Protein AF-A0A6N2LEW4-F1 (afdb_monomer)

pLDDT: mean 81.46, std 21.61, range [26.7, 98.31]

Mean predicted aligned error: 12.42 Å

Radius of gyration: 29.23 Å; Cα contacts (8 Å, |Δi|>4): 274; chains: 1; bounding box: 73×92×59 Å

Nearest PDB structures (foldseek):
  4ldu-assembly1_A-2  TM=9.422E-01  e=1.804E-24  Arabidopsis thaliana
  6sdg-assembly1_B  TM=9.474E-01  e=7.118E-22  Marchantia polymorpha
  8oj1-assembly1_A-2  TM=9.449E-01  e=2.599E-20  Marchantia polymorpha
  4ldy-assembly1_B  TM=9.024E-01  e=4.184E-21  Arabidopsis thaliana
  4ldx-assembly1_B  TM=9.359E-01  e=6.660E-20  Arabidopsis thaliana

Organism: Salix viminalis (NCBI:txid40686)

Foldseek 3Di:
DWDPVDVWTWDWAWAAEPVRDTFIWIWTFDDVVTDIDTDPRPVVVCVVVVDDPLKDWDWDQDPVRHIYIDIGDHDDPDPPPPPPPDDPVCVVVVVVVQVVVCVVVVHDDDDDDDCSVPVDDPDDDPVLVCCLPPVDDDDFQFKKWFWDQDSVRDIDIWIWTFHAFADPDCPVDNPDQAQRTAIDTDDPVDDPDPRTHGSSRIGTDPPPDDPPDPDDPDDDDDDDDDDDDDDDDDDDDDD

Solvent-accessible surface area (backbone atoms only — not comparable to full-atom values): 15431 Å² total; per-residue (Å²): 134,84,56,76,88,46,90,69,24,62,46,80,44,68,26,30,33,94,83,72,50,79,44,58,32,35,38,36,51,47,71,89,77,72,43,84,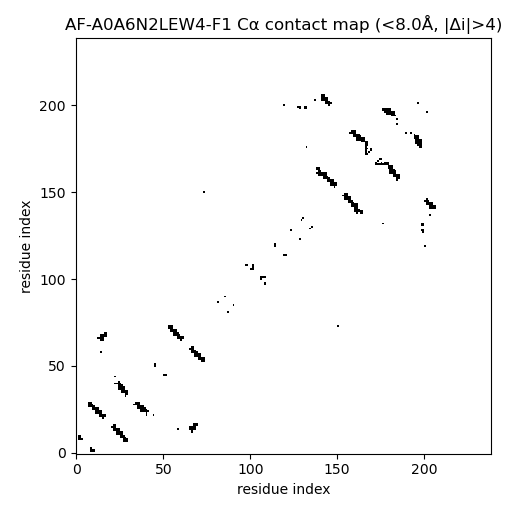41,72,51,55,47,44,64,60,49,37,58,75,67,66,62,54,94,73,46,46,79,44,79,46,73,48,97,83,75,44,40,32,37,46,79,47,75,55,92,64,98,66,87,73,74,73,66,89,86,57,56,72,66,58,52,54,50,48,52,52,52,49,54,52,49,21,65,75,68,77,46,87,81,89,82,89,86,53,66,90,84,43,82,74,80,85,83,72,59,66,69,57,47,48,44,32,69,74,69,45,90,82,55,69,72,38,41,32,36,33,78,43,77,46,95,86,7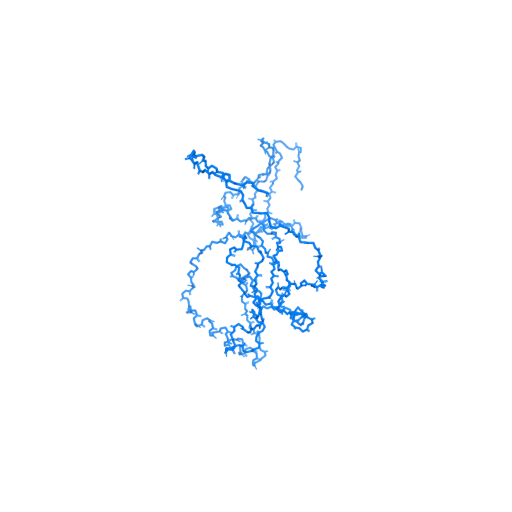4,43,80,45,81,46,53,31,34,30,72,38,80,49,48,70,44,60,85,89,41,63,89,35,63,64,39,16,34,30,49,46,71,77,57,97,85,61,67,96,64,78,55,47,42,33,56,76,62,50,46,75,47,84,75,67,82,74,71,82,74,93,68,86,80,77,84,81,79,87,86,84,85,88,81,91,83,85,89,81,90,85,81,88,86,88,132

Structure (mmCIF, N/CA/C/O backbone):
data_AF-A0A6N2LEW4-F1
#
_entry.id   AF-A0A6N2LEW4-F1
#
loop_
_atom_site.group_PDB
_atom_site.id
_atom_site.type_symbol
_atom_site.label_atom_id
_atom_site.label_alt_id
_atom_site.label_comp_id
_atom_site.label_asym_id
_atom_site.label_entity_id
_atom_site.label_seq_id
_atom_site.pdbx_PDB_ins_code
_atom_site.Cartn_x
_atom_site.Cartn_y
_atom_site.Cartn_z
_atom_site.occupancy
_atom_site.B_iso_or_equiv
_atom_site.auth_seq_id
_atom_site.auth_comp_id
_atom_site.auth_asym_id
_atom_site.auth_atom_id
_atom_site.pdbx_PDB_model_num
ATOM 1 N N . MET A 1 1 ? -24.295 4.325 18.914 1.00 54.50 1 MET A N 1
ATOM 2 C CA . MET A 1 1 ? -24.208 5.743 19.327 1.00 54.50 1 MET A CA 1
ATOM 3 C C . MET A 1 1 ? -24.134 5.738 20.846 1.00 54.50 1 MET A C 1
ATOM 5 O O . MET A 1 1 ? -24.903 4.999 21.445 1.00 54.50 1 MET A O 1
ATOM 9 N N . GLN A 1 2 ? -23.151 6.409 21.449 1.00 65.81 2 GLN A N 1
ATOM 10 C CA . GLN A 1 2 ? -22.894 6.290 22.889 1.00 65.81 2 GLN A CA 1
ATOM 11 C C . GLN A 1 2 ? -23.943 7.079 23.679 1.00 65.81 2 GLN A C 1
ATOM 13 O O . GLN A 1 2 ? -24.217 8.230 23.347 1.00 65.81 2 GLN A O 1
ATOM 18 N N . ASP A 1 3 ? -24.524 6.460 24.704 1.00 75.38 3 ASP A N 1
ATOM 19 C CA . ASP A 1 3 ? -25.510 7.105 25.568 1.00 75.38 3 ASP A CA 1
ATOM 20 C C . ASP A 1 3 ? -24.805 7.973 26.625 1.00 75.38 3 ASP A C 1
ATOM 22 O O . ASP A 1 3 ? -24.130 7.467 27.525 1.00 75.38 3 ASP A O 1
ATOM 26 N N . PHE A 1 4 ? -24.932 9.295 26.488 1.00 77.25 4 PHE A N 1
ATOM 27 C CA . PHE A 1 4 ? -24.310 10.279 27.381 1.00 77.25 4 PHE A CA 1
ATOM 28 C C . PHE A 1 4 ? -25.092 10.522 28.677 1.00 77.25 4 PHE A C 1
ATOM 30 O O . PHE A 1 4 ? -24.648 11.319 29.506 1.00 77.25 4 PHE A O 1
ATOM 37 N N . THR A 1 5 ? -26.230 9.852 28.871 1.00 75.00 5 THR A N 1
ATOM 38 C CA . THR A 1 5 ? -27.014 9.957 30.110 1.00 75.00 5 THR A CA 1
ATOM 39 C C . THR A 1 5 ? -26.396 9.165 31.268 1.00 75.00 5 THR A C 1
ATOM 41 O O . THR A 1 5 ? -26.608 9.505 32.431 1.00 75.00 5 THR A O 1
ATOM 44 N N . GLN A 1 6 ? -25.571 8.155 30.973 1.00 75.75 6 GLN A N 1
ATOM 45 C CA . GLN A 1 6 ? -24.861 7.368 31.983 1.00 75.75 6 GLN A CA 1
ATOM 46 C C . GLN A 1 6 ? -23.658 8.131 32.562 1.00 75.75 6 GLN A C 1
ATOM 48 O O . GLN A 1 6 ? -22.973 8.867 31.853 1.00 75.75 6 GLN A O 1
ATOM 53 N N . GLN A 1 7 ? -23.347 7.924 33.848 1.00 80.12 7 GLN A N 1
ATOM 54 C CA . GLN A 1 7 ? -22.198 8.549 34.515 1.00 80.12 7 GLN A CA 1
ATOM 55 C C . GLN A 1 7 ? -21.207 7.499 35.053 1.00 80.12 7 GLN A C 1
ATOM 57 O O . GLN A 1 7 ? -21.494 6.865 36.067 1.00 80.12 7 GLN A O 1
ATOM 62 N N . PRO A 1 8 ? -20.016 7.330 34.437 1.00 81.31 8 PRO A N 1
ATOM 63 C CA . PRO A 1 8 ? -19.559 7.922 33.171 1.00 81.31 8 PRO A CA 1
ATOM 64 C C . PRO A 1 8 ? -20.129 7.199 31.927 1.00 81.31 8 PRO A C 1
ATOM 66 O O . PRO A 1 8 ? -20.335 5.985 31.986 1.00 81.31 8 PRO A O 1
ATOM 69 N N . PRO A 1 9 ? -20.287 7.884 30.775 1.00 91.25 9 PRO A N 1
ATOM 70 C CA . PRO A 1 9 ? -20.735 7.254 29.533 1.00 91.25 9 PRO A CA 1
ATOM 71 C C . PRO A 1 9 ? -19.769 6.155 29.082 1.00 91.25 9 PRO A C 1
ATOM 73 O O . PRO A 1 9 ? -18.571 6.405 28.898 1.00 91.25 9 PRO A O 1
ATOM 76 N N . ALA A 1 10 ? -20.276 4.941 28.873 1.00 92.75 10 ALA A N 1
ATOM 77 C CA . ALA A 1 10 ? -19.484 3.794 28.445 1.00 92.75 10 ALA A CA 1
ATOM 78 C C . ALA A 1 10 ? -20.258 2.912 27.457 1.00 92.75 10 ALA A C 1
ATOM 80 O O . ALA A 1 10 ? -21.480 2.845 27.496 1.00 92.75 10 ALA A O 1
ATOM 81 N N . GLN A 1 11 ? -19.536 2.241 26.564 1.00 93.38 11 GLN A N 1
ATOM 82 C CA . GLN A 1 11 ? -20.091 1.238 25.655 1.00 93.38 11 GLN A CA 1
ATOM 83 C C . GLN A 1 11 ? -19.067 0.129 25.411 1.00 93.38 11 GLN A C 1
ATOM 85 O O . GLN A 1 11 ? -17.856 0.355 25.504 1.00 93.38 11 GLN A O 1
ATOM 90 N N . GLU A 1 12 ? -19.549 -1.065 25.088 1.00 95.31 12 GLU A N 1
ATOM 91 C CA . GLU A 1 12 ? -18.704 -2.140 24.581 1.00 95.31 12 GLU A CA 1
ATOM 92 C C . GLU A 1 12 ? -18.573 -2.002 23.062 1.00 95.31 12 GLU A C 1
ATOM 94 O O . GLU A 1 12 ? -19.554 -1.785 22.352 1.00 95.31 12 GLU A O 1
ATOM 99 N N . LEU A 1 13 ? -17.342 -2.081 22.572 1.00 95.38 13 LEU A N 1
ATOM 100 C CA . LEU A 1 13 ? -17.019 -2.122 21.155 1.00 95.38 13 LEU A CA 1
ATOM 101 C C . LEU A 1 13 ? -16.510 -3.516 20.826 1.00 95.38 13 LEU A C 1
ATOM 103 O O . LEU A 1 13 ? -15.608 -4.017 21.495 1.00 95.38 13 LEU A O 1
ATOM 107 N N . ILE A 1 14 ? -17.054 -4.110 19.773 1.00 96.44 14 ILE A N 1
ATOM 108 C CA . ILE A 1 14 ? -16.576 -5.376 19.226 1.00 96.44 14 ILE A CA 1
ATOM 109 C C . ILE A 1 14 ? -16.022 -5.061 17.845 1.00 96.44 14 ILE A C 1
ATOM 111 O O . ILE A 1 14 ? -16.773 -4.628 16.974 1.00 96.44 14 ILE A O 1
ATOM 115 N N . ALA A 1 15 ? -14.713 -5.222 17.674 1.00 97.06 15 ALA A N 1
ATOM 116 C CA . ALA A 1 15 ? -14.029 -4.971 16.414 1.00 97.06 15 ALA A CA 1
ATOM 117 C C . ALA A 1 15 ? -13.411 -6.262 15.868 1.00 97.06 15 ALA A C 1
ATOM 119 O O . ALA A 1 15 ? -12.839 -7.033 16.636 1.00 97.06 15 ALA A O 1
ATOM 120 N N . ARG A 1 16 ? -13.490 -6.491 14.557 1.00 96.81 16 ARG A N 1
ATOM 121 C CA . ARG A 1 16 ? -12.859 -7.647 13.894 1.00 96.81 16 ARG A CA 1
ATOM 122 C C . ARG A 1 16 ? -11.574 -7.247 13.197 1.00 96.81 16 ARG A C 1
ATOM 124 O O . ARG A 1 16 ? -11.558 -6.243 12.488 1.00 96.81 16 ARG A O 1
ATOM 131 N N . ASP A 1 17 ? -10.507 -8.012 13.396 1.00 95.62 17 ASP A N 1
ATOM 13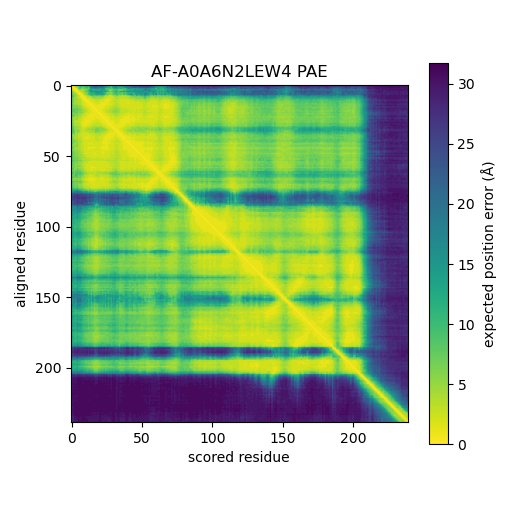2 C CA . ASP A 1 17 ? -9.262 -7.796 12.658 1.00 95.62 17 ASP A CA 1
ATOM 133 C C . ASP A 1 17 ? -9.267 -8.457 11.267 1.00 95.62 17 ASP A C 1
ATOM 135 O O . ASP A 1 17 ? -10.231 -9.108 10.877 1.00 95.62 17 ASP A O 1
ATOM 139 N N . LEU A 1 18 ? -8.187 -8.273 10.497 1.00 92.88 18 LEU A N 1
ATOM 140 C CA . LEU A 1 18 ? -8.046 -8.830 9.140 1.00 92.88 18 LEU A CA 1
ATOM 141 C C . LEU A 1 18 ? -8.031 -10.369 9.075 1.00 92.88 18 LEU A C 1
ATOM 143 O O . LEU A 1 18 ? -8.101 -10.916 7.980 1.00 92.88 18 LEU A O 1
ATOM 147 N N . HIS A 1 19 ? -7.904 -11.057 10.212 1.00 93.8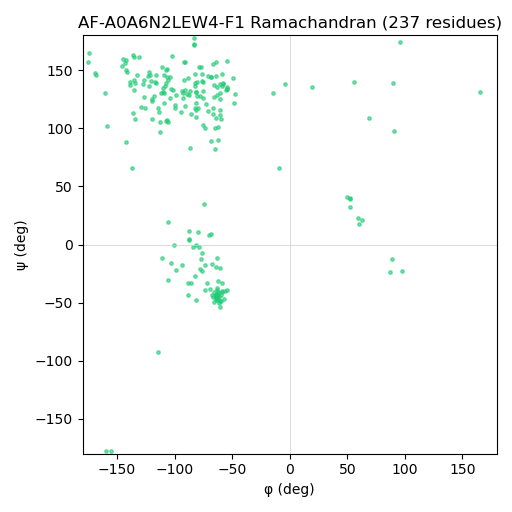8 19 HIS A N 1
ATOM 148 C CA . HIS A 1 19 ? -7.968 -12.519 10.313 1.00 93.88 19 HIS A CA 1
ATOM 149 C C . HIS A 1 19 ? -9.302 -12.977 10.924 1.00 93.88 19 HIS A C 1
ATOM 151 O O . HIS A 1 19 ? -9.379 -14.075 11.471 1.00 93.88 19 HIS A O 1
ATOM 157 N N . ASP A 1 20 ? -10.321 -12.111 10.893 1.00 93.69 20 ASP A N 1
ATOM 158 C CA . ASP A 1 20 ? -11.658 -12.335 11.448 1.00 93.69 20 ASP A CA 1
ATOM 159 C C . ASP A 1 20 ? -11.689 -12.602 12.965 1.00 93.69 20 ASP A C 1
ATOM 161 O O . ASP A 1 20 ? -12.695 -13.065 13.506 1.00 93.69 20 ASP A O 1
ATOM 165 N N . VAL A 1 21 ? -10.618 -12.259 13.692 1.00 96.31 21 VAL A N 1
ATOM 166 C CA . VAL A 1 21 ? -10.588 -12.392 15.153 1.00 96.31 21 VAL A CA 1
ATOM 167 C C . VAL A 1 21 ? -11.312 -11.210 15.790 1.00 96.31 21 VAL A C 1
ATOM 169 O O . VAL A 1 21 ? -11.001 -10.048 15.513 1.00 96.31 21 VAL A O 1
ATOM 172 N N . GLU A 1 22 ? -12.265 -11.506 16.674 1.00 97.19 22 GLU A N 1
ATOM 173 C CA . GLU A 1 22 ? -13.011 -10.498 17.427 1.00 97.19 22 GLU A CA 1
ATOM 174 C C . GLU A 1 22 ? -12.243 -9.996 18.652 1.00 97.19 22 GLU A C 1
ATOM 176 O O . GLU A 1 22 ? -11.774 -10.761 19.496 1.00 97.19 22 GLU A O 1
ATOM 181 N N . TRP A 1 23 ? -12.192 -8.674 18.781 1.00 97.69 23 TRP A N 1
ATOM 182 C CA . TRP A 1 23 ? -11.586 -7.953 19.887 1.00 97.69 23 TRP A CA 1
ATOM 183 C C . TRP A 1 23 ? -12.639 -7.104 20.584 1.00 97.69 23 TRP A C 1
ATOM 185 O O . TRP A 1 23 ? -13.289 -6.258 19.965 1.00 97.69 23 TRP A O 1
ATOM 195 N N . LYS A 1 24 ? -12.798 -7.326 21.889 1.00 97.62 24 LYS A N 1
ATOM 196 C CA . LYS A 1 24 ? -13.745 -6.588 22.726 1.00 97.62 24 LYS A CA 1
ATOM 197 C C . LYS A 1 24 ? -13.026 -5.489 23.487 1.00 97.62 24 LYS A C 1
ATOM 199 O O . LYS A 1 24 ? -12.037 -5.749 24.173 1.00 97.62 24 LYS A O 1
ATOM 204 N N . PHE A 1 25 ? -13.549 -4.274 23.399 1.00 97.81 25 PHE A N 1
ATOM 205 C CA . PHE A 1 25 ? -13.015 -3.111 24.089 1.00 97.81 25 PHE A CA 1
ATOM 206 C C . PHE A 1 25 ? -14.101 -2.402 24.882 1.00 97.81 25 PHE A C 1
ATOM 208 O O . PHE A 1 25 ? -15.199 -2.159 24.384 1.00 97.81 25 PHE A O 1
ATOM 215 N N . ARG A 1 26 ? -13.768 -1.966 26.096 1.00 96.94 26 ARG A N 1
ATOM 216 C CA . ARG A 1 26 ? -14.596 -0.997 26.814 1.00 96.94 26 ARG A CA 1
ATOM 217 C C . ARG A 1 26 ? -14.196 0.410 26.388 1.00 96.94 26 ARG A C 1
ATOM 219 O O . ARG A 1 26 ? -13.103 0.866 26.720 1.00 96.94 26 ARG A O 1
ATOM 226 N N . HIS A 1 27 ? -15.091 1.101 25.690 1.00 96.19 27 HIS A N 1
ATOM 227 C CA . HIS A 1 27 ? -14.956 2.519 25.376 1.00 96.19 27 HIS A CA 1
ATOM 228 C C . HIS A 1 27 ? -15.652 3.360 26.446 1.00 96.19 27 HIS A C 1
ATOM 230 O O . HIS A 1 27 ? -16.807 3.112 26.786 1.00 96.19 27 HIS A O 1
ATOM 236 N N . ILE A 1 28 ? -14.958 4.362 26.979 1.00 96.12 28 ILE A N 1
ATOM 237 C CA . ILE A 1 28 ? -15.451 5.220 28.059 1.00 96.12 28 ILE A CA 1
ATOM 238 C C . ILE A 1 28 ? -15.072 6.679 27.804 1.00 96.12 28 ILE A C 1
ATOM 240 O O . ILE A 1 28 ? -13.952 6.972 27.382 1.00 96.12 28 ILE A O 1
ATOM 244 N N . PHE A 1 29 ? -15.995 7.595 28.091 1.00 95.19 29 PHE A N 1
ATOM 245 C CA . PHE A 1 29 ? -15.757 9.035 28.018 1.00 95.19 29 PHE A CA 1
ATOM 246 C C . PHE A 1 29 ? -15.623 9.614 29.431 1.00 95.19 29 PHE A C 1
ATOM 248 O O . PHE A 1 29 ? -16.602 9.714 30.171 1.00 95.19 29 PHE A O 1
ATOM 255 N N . ARG A 1 30 ? -14.394 9.946 29.847 1.00 94.50 30 ARG A N 1
ATOM 256 C CA . ARG A 1 30 ? -14.089 10.397 31.222 1.00 94.50 30 ARG A CA 1
ATOM 257 C C . ARG A 1 30 ? -12.817 11.254 31.293 1.00 94.50 30 ARG A C 1
ATOM 259 O O . ARG A 1 30 ? -12.173 11.491 30.277 1.00 94.50 30 ARG A O 1
ATOM 266 N N . GLY A 1 31 ? -12.434 11.671 32.502 1.00 92.38 31 GLY A N 1
ATOM 267 C CA . GLY A 1 31 ? -11.220 12.455 32.776 1.00 92.38 31 GLY A CA 1
ATOM 268 C C . GLY A 1 31 ? -11.467 13.965 32.847 1.00 92.38 31 GLY A C 1
ATOM 269 O O . GLY A 1 31 ? -12.579 14.425 32.594 1.00 92.38 31 GLY A O 1
ATOM 270 N N . GLN A 1 32 ? -10.426 14.717 33.218 1.00 93.00 32 GLN A N 1
ATOM 271 C CA . GLN A 1 32 ? -10.422 16.182 33.275 1.00 93.00 32 GLN A CA 1
ATOM 272 C C . GLN A 1 32 ? -9.134 16.718 32.621 1.00 93.00 32 GLN A C 1
ATOM 274 O O . GLN A 1 32 ? -8.060 16.538 33.194 1.00 93.00 32 GLN A O 1
ATOM 279 N N . PRO A 1 33 ? -9.198 17.325 31.419 1.00 94.56 33 PRO A N 1
ATOM 280 C CA . PRO A 1 33 ? -10.380 17.475 30.560 1.00 94.56 33 PRO A CA 1
ATOM 281 C C . PRO A 1 33 ? -10.918 16.122 30.058 1.00 94.56 33 PRO A C 1
ATOM 283 O O . PRO A 1 33 ? -10.175 15.137 30.009 1.00 94.56 33 PRO A O 1
ATOM 286 N N . LYS A 1 34 ? -12.206 16.066 29.685 1.00 94.19 34 LYS A N 1
ATOM 287 C CA . LYS A 1 34 ? -12.856 14.832 29.205 1.00 94.19 34 LYS A CA 1
ATOM 288 C C . LYS A 1 34 ? -12.216 14.331 27.906 1.00 94.19 34 LYS A C 1
ATOM 290 O O . LYS A 1 34 ? -11.962 15.117 26.995 1.00 94.19 34 LYS A O 1
ATOM 295 N N . ARG A 1 35 ? -11.972 13.021 27.815 1.00 96.19 35 ARG A N 1
ATOM 296 C CA . ARG A 1 35 ? -11.376 12.348 26.649 1.00 96.19 35 ARG A CA 1
ATOM 297 C C . ARG A 1 35 ? -12.015 10.976 26.428 1.00 96.19 35 ARG A C 1
ATOM 299 O O . ARG A 1 35 ? -12.537 10.360 27.359 1.00 96.19 35 ARG A O 1
ATOM 306 N N . HIS A 1 36 ? -11.942 10.498 25.191 1.00 95.75 36 HIS A N 1
ATOM 307 C CA . HIS A 1 36 ? -12.324 9.140 24.813 1.00 95.75 36 HIS A CA 1
ATOM 308 C C . HIS A 1 36 ? -11.188 8.171 25.128 1.00 95.75 36 HIS A C 1
ATOM 310 O O . HIS A 1 36 ? -10.037 8.435 24.781 1.00 95.75 36 HIS A O 1
ATOM 316 N N . LEU A 1 37 ? -11.504 7.063 25.794 1.00 96.12 37 LEU A N 1
ATOM 317 C CA . LEU A 1 37 ? -10.523 6.065 26.209 1.00 96.12 37 LEU A CA 1
ATOM 318 C C . LEU A 1 37 ? -11.026 4.662 25.878 1.00 96.12 37 LEU A C 1
ATOM 320 O O . LEU A 1 37 ? -12.189 4.341 26.123 1.00 96.12 37 LEU A O 1
ATOM 324 N N . LEU A 1 38 ? -10.121 3.814 25.398 1.00 96.88 38 LEU A N 1
ATOM 325 C CA . LEU A 1 38 ? -10.282 2.365 25.454 1.00 96.88 38 LEU A CA 1
ATOM 326 C C . LEU A 1 38 ? -9.599 1.872 26.728 1.00 96.88 38 LEU A C 1
ATOM 328 O O . LEU A 1 38 ? -8.442 2.205 26.980 1.00 96.88 38 LEU A O 1
ATOM 332 N N . THR A 1 39 ? -10.324 1.130 27.560 1.00 96.19 39 THR A N 1
ATOM 333 C CA . THR A 1 39 ? -9.808 0.629 28.840 1.00 96.19 39 THR A CA 1
ATOM 334 C C . THR A 1 39 ? -9.711 -0.891 28.826 1.00 96.19 39 THR A C 1
ATOM 336 O O . THR A 1 39 ? -8.699 -1.443 28.397 1.00 96.19 39 THR A O 1
ATOM 339 N N . THR A 1 40 ? -10.750 -1.590 29.277 1.00 96.88 40 THR A N 1
ATOM 340 C CA . THR A 1 40 ? -10.787 -3.055 29.299 1.00 96.88 40 THR A CA 1
ATOM 341 C C . THR A 1 40 ? -10.609 -3.610 27.886 1.00 96.88 40 THR A C 1
ATOM 343 O O . THR A 1 40 ? -11.197 -3.087 26.940 1.00 96.88 40 THR A O 1
ATOM 346 N N . GLY A 1 41 ? -9.784 -4.651 27.751 1.00 97.19 41 GLY A N 1
ATOM 347 C CA . GLY A 1 41 ? -9.449 -5.292 26.474 1.00 97.19 41 GLY A CA 1
ATOM 348 C C . GLY A 1 41 ? -8.268 -4.659 25.730 1.00 97.19 41 GLY A C 1
ATOM 349 O O . GLY A 1 41 ? -7.579 -5.357 24.988 1.00 97.19 41 GLY A O 1
ATOM 350 N N . TRP A 1 42 ? -7.954 -3.380 25.979 1.00 97.69 42 TRP A N 1
ATOM 351 C CA . TRP A 1 42 ? -6.871 -2.686 25.272 1.00 97.69 42 TRP A CA 1
ATOM 352 C C . TRP A 1 42 ? -5.487 -3.288 25.547 1.00 97.69 42 TRP A C 1
ATOM 354 O O . TRP A 1 42 ? -4.743 -3.570 24.613 1.00 97.69 42 TRP A O 1
ATOM 364 N N . SER A 1 43 ? -5.144 -3.534 26.815 1.00 96.88 43 SER A N 1
ATOM 365 C CA . SER A 1 43 ? -3.842 -4.112 27.182 1.00 96.88 43 SER A CA 1
ATOM 366 C C . SER A 1 43 ? -3.646 -5.514 26.604 1.00 96.88 43 SER A C 1
ATOM 368 O O . SER A 1 43 ? -2.582 -5.812 26.071 1.00 96.88 43 SER A O 1
ATOM 370 N N . VAL A 1 44 ? -4.690 -6.348 26.639 1.00 97.19 44 VAL A N 1
ATOM 371 C CA . VAL A 1 44 ? -4.679 -7.702 26.063 1.00 97.19 44 VAL A CA 1
ATOM 372 C C . VAL A 1 44 ? -4.425 -7.642 24.559 1.00 97.19 44 VAL A C 1
ATOM 374 O O . VAL A 1 44 ? -3.574 -8.372 24.055 1.00 97.19 44 VAL A O 1
ATOM 377 N N . PHE A 1 45 ? -5.103 -6.736 23.851 1.00 97.50 45 PHE A N 1
ATOM 378 C CA . PHE A 1 45 ? -4.879 -6.507 22.425 1.00 97.50 45 PHE A CA 1
ATOM 379 C C . PHE A 1 45 ? -3.442 -6.062 22.124 1.00 97.50 45 PHE A C 1
ATOM 381 O O . PHE A 1 45 ? -2.783 -6.659 21.271 1.00 97.50 45 PHE A O 1
ATOM 388 N N . VAL A 1 46 ? -2.931 -5.067 22.856 1.00 97.25 46 VAL A N 1
ATOM 389 C CA . VAL A 1 46 ? -1.554 -4.563 22.709 1.00 97.25 46 VAL A CA 1
ATOM 390 C C . VAL A 1 46 ? -0.534 -5.681 22.909 1.00 97.25 46 VAL A C 1
ATOM 392 O O . VAL A 1 46 ? 0.362 -5.839 22.079 1.00 97.25 46 VAL A O 1
ATOM 395 N N . SER A 1 47 ? -0.682 -6.488 23.961 1.00 97.12 47 SER A N 1
ATOM 396 C CA . SER A 1 47 ? 0.220 -7.606 24.245 1.00 97.12 47 SER A CA 1
ATOM 397 C C . SER A 1 47 ? 0.133 -8.702 23.184 1.00 97.12 47 SER A C 1
ATOM 399 O O . SER A 1 47 ? 1.160 -9.099 22.634 1.00 97.12 47 SER A O 1
ATOM 401 N N . ALA A 1 48 ? -1.076 -9.153 22.839 1.00 96.88 48 ALA A N 1
ATOM 402 C CA . ALA A 1 48 ? -1.284 -10.228 21.869 1.00 96.88 48 ALA A CA 1
ATOM 403 C C . ALA A 1 48 ? -0.782 -9.850 20.469 1.00 96.88 48 ALA A C 1
ATOM 405 O O . ALA A 1 48 ? -0.170 -10.659 19.773 1.00 96.88 48 ALA A O 1
ATOM 406 N N . LYS A 1 49 ? -0.988 -8.594 20.066 1.00 96.06 49 LYS A N 1
ATOM 407 C CA . LYS A 1 49 ? -0.483 -8.065 18.800 1.00 96.06 49 LYS A CA 1
ATOM 408 C C . LYS A 1 49 ? 0.928 -7.502 18.920 1.00 96.06 49 LYS A C 1
ATOM 410 O O . LYS A 1 49 ? 1.436 -7.003 17.925 1.00 96.06 49 LYS A O 1
ATOM 415 N N . ARG A 1 50 ? 1.598 -7.598 20.074 1.00 96.19 50 ARG A N 1
ATOM 416 C CA . ARG A 1 50 ? 2.969 -7.100 20.311 1.00 96.19 50 ARG A CA 1
ATOM 417 C C . ARG A 1 50 ? 3.163 -5.650 19.853 1.00 96.19 50 ARG A C 1
ATOM 419 O O . ARG A 1 50 ? 4.156 -5.348 19.190 1.00 96.19 50 ARG A O 1
ATOM 426 N N . LEU A 1 51 ? 2.179 -4.789 20.094 1.00 95.81 51 LEU A N 1
ATOM 427 C CA . LEU A 1 51 ? 2.231 -3.390 19.674 1.00 95.81 51 LEU A CA 1
ATOM 428 C C . LEU A 1 51 ? 3.241 -2.614 20.510 1.00 95.81 51 LEU A C 1
ATOM 430 O O . LEU A 1 51 ? 3.403 -2.854 21.706 1.00 95.81 51 LEU A O 1
ATOM 434 N N . VAL A 1 52 ? 3.902 -1.665 19.864 1.00 94.62 52 VAL A N 1
ATOM 435 C CA . VAL A 1 52 ? 4.887 -0.778 20.484 1.00 94.62 52 VAL A CA 1
ATOM 436 C C . VAL A 1 52 ? 4.588 0.669 20.113 1.00 94.62 52 VAL A C 1
ATOM 438 O O . VAL A 1 52 ? 3.891 0.938 19.137 1.00 94.62 52 VAL A O 1
ATOM 441 N N . ALA A 1 53 ? 5.129 1.620 20.877 1.00 93.81 53 ALA A N 1
ATOM 442 C CA . ALA A 1 53 ? 5.000 3.037 20.548 1.00 93.81 53 ALA A CA 1
ATOM 443 C C . ALA A 1 53 ? 5.494 3.314 19.113 1.00 93.81 53 ALA A C 1
ATOM 445 O O . ALA A 1 53 ? 6.546 2.815 18.702 1.00 93.81 53 ALA A O 1
ATOM 446 N N . GLY A 1 54 ? 4.707 4.081 18.358 1.00 91.12 54 GLY A N 1
ATOM 447 C CA . GLY A 1 54 ? 4.901 4.342 16.929 1.00 91.12 54 GLY A CA 1
ATOM 448 C C . GLY A 1 54 ? 4.050 3.459 16.008 1.00 91.12 54 GLY A C 1
ATOM 449 O O . GLY A 1 54 ? 3.765 3.872 14.889 1.00 91.12 54 GLY A O 1
ATOM 450 N N . ASP A 1 55 ? 3.595 2.285 16.459 1.00 93.25 55 ASP A N 1
ATOM 451 C CA . ASP A 1 55 ? 2.605 1.514 15.699 1.00 93.25 55 ASP A CA 1
ATOM 452 C C . ASP A 1 55 ? 1.254 2.246 15.694 1.00 93.25 55 ASP A C 1
ATOM 454 O O . ASP A 1 55 ? 0.850 2.858 16.685 1.00 93.25 55 ASP A 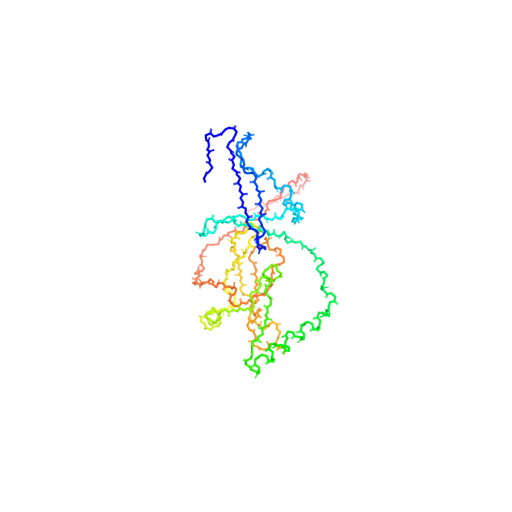O 1
ATOM 458 N N . SER A 1 56 ? 0.535 2.157 14.579 1.00 92.38 56 SER A N 1
ATOM 459 C CA . SER A 1 56 ? -0.795 2.738 14.415 1.00 92.38 56 SER A CA 1
ATOM 460 C C . SER A 1 56 ? -1.867 1.653 14.458 1.00 92.38 56 SER A C 1
ATOM 462 O O . SER A 1 56 ? -1.706 0.562 13.904 1.00 92.38 56 SER A O 1
ATOM 464 N N . VAL A 1 57 ? -2.996 1.976 15.082 1.00 94.38 57 VAL A N 1
ATOM 465 C CA . VAL A 1 57 ? -4.189 1.126 15.127 1.00 94.38 57 VAL A CA 1
ATOM 466 C C . VAL A 1 57 ? -5.319 1.873 14.436 1.00 94.38 57 VAL A C 1
ATOM 468 O O . VAL A 1 57 ? -5.577 3.034 14.750 1.00 94.38 57 VAL A O 1
ATOM 471 N N . LEU A 1 58 ? -5.965 1.219 13.475 1.00 93.69 58 LEU A N 1
ATOM 472 C CA . LEU A 1 58 ? -7.020 1.797 12.653 1.00 93.69 58 LEU A CA 1
ATOM 473 C C . LEU A 1 58 ? -8.359 1.168 13.023 1.00 93.69 58 LEU A C 1
ATOM 475 O O . LEU A 1 58 ? -8.459 -0.051 13.128 1.00 93.69 58 LEU A O 1
ATOM 479 N N . PHE A 1 59 ? -9.385 2.000 13.172 1.00 94.69 59 PHE A N 1
ATOM 480 C CA . PHE A 1 59 ? -10.764 1.576 13.392 1.00 94.69 59 PHE A CA 1
ATOM 481 C C . PHE A 1 59 ? -11.622 2.102 12.247 1.00 94.69 59 PHE A C 1
ATOM 483 O O . PHE A 1 59 ? -11.612 3.304 11.980 1.00 94.69 59 PHE A O 1
ATOM 490 N N . ILE A 1 60 ? -12.343 1.216 11.562 1.00 94.81 60 ILE A N 1
ATOM 491 C CA . ILE A 1 60 ? -13.149 1.571 10.387 1.00 94.81 60 ILE A CA 1
ATOM 492 C C . ILE A 1 60 ? -14.509 0.897 10.505 1.00 94.81 60 ILE A C 1
ATOM 494 O O . ILE A 1 60 ? -14.585 -0.292 10.794 1.00 94.81 60 ILE A O 1
ATOM 498 N N . TRP A 1 61 ? -15.584 1.640 10.265 1.00 94.69 61 TRP A N 1
ATOM 499 C CA . TRP A 1 61 ? -16.906 1.049 10.083 1.00 94.69 61 TRP A CA 1
ATOM 500 C C . TRP A 1 61 ? -17.091 0.684 8.617 1.00 94.69 61 TRP A C 1
ATOM 502 O O . TRP A 1 61 ? -16.867 1.520 7.742 1.00 94.69 61 TRP A O 1
ATOM 512 N N . ASN A 1 62 ? -17.484 -0.557 8.346 1.00 92.19 62 ASN A N 1
ATOM 513 C CA . ASN A 1 62 ? -17.896 -0.943 7.002 1.00 92.19 62 ASN A CA 1
ATOM 514 C C . ASN A 1 62 ? -19.366 -0.563 6.742 1.00 92.19 62 ASN A C 1
ATOM 516 O O . ASN A 1 62 ? -20.105 -0.186 7.652 1.00 92.19 62 ASN A O 1
ATOM 520 N N . GLU A 1 63 ? -19.809 -0.722 5.496 1.00 94.19 63 GLU A N 1
ATOM 521 C CA . GLU A 1 63 ? -21.190 -0.445 5.067 1.00 94.19 63 GLU A CA 1
ATOM 522 C C . GLU A 1 63 ? -22.240 -1.306 5.790 1.00 94.19 63 GLU A C 1
ATOM 524 O O . GLU A 1 63 ? -23.413 -0.951 5.851 1.00 94.19 63 GLU A O 1
ATOM 529 N N . LYS A 1 64 ? -21.822 -2.434 6.378 1.00 93.50 64 LYS A N 1
ATOM 530 C CA . LYS A 1 64 ? -22.672 -3.337 7.166 1.00 93.50 64 LYS A CA 1
ATOM 531 C C . LYS A 1 64 ? -22.741 -2.943 8.646 1.00 93.50 64 LYS A C 1
ATOM 533 O O . LYS A 1 64 ? -23.200 -3.745 9.456 1.00 93.50 64 LYS A O 1
ATOM 538 N N . ASN A 1 65 ? -22.261 -1.753 9.018 1.00 91.25 65 ASN A N 1
ATOM 539 C CA . ASN A 1 65 ? -22.130 -1.309 10.407 1.00 91.25 65 ASN A CA 1
ATOM 540 C C . ASN A 1 65 ? -21.358 -2.309 11.284 1.00 91.25 65 ASN A C 1
ATOM 542 O O . ASN A 1 65 ? -21.702 -2.530 12.443 1.00 91.25 65 ASN A O 1
ATOM 546 N N . GLN A 1 66 ? -20.304 -2.918 10.745 1.00 93.56 66 GLN A N 1
ATOM 547 C CA . GLN A 1 66 ? -19.350 -3.712 11.515 1.00 93.56 66 GLN A CA 1
ATOM 548 C C . GLN A 1 66 ? -18.080 -2.897 11.725 1.00 93.56 66 GLN A C 1
ATOM 550 O O . GLN A 1 66 ? -17.555 -2.289 10.788 1.00 93.56 66 GLN A O 1
ATOM 555 N N . LEU A 1 67 ? -17.587 -2.896 12.961 1.00 96.31 67 LEU A N 1
ATOM 556 C CA . LEU A 1 67 ? -16.332 -2.252 13.306 1.00 96.31 67 LEU A CA 1
ATOM 557 C C . LEU A 1 67 ? -15.174 -3.187 12.944 1.00 96.31 67 LEU A C 1
ATOM 559 O O . LEU A 1 67 ? -15.093 -4.317 13.426 1.00 96.31 67 LEU A O 1
ATOM 563 N N . LEU A 1 68 ? -14.276 -2.706 12.097 1.00 96.69 68 LEU A N 1
ATOM 564 C CA . LEU A 1 68 ? -13.062 -3.389 11.675 1.00 96.69 68 LEU A CA 1
ATOM 565 C C . LEU A 1 68 ? -11.836 -2.753 12.330 1.00 96.69 68 LEU A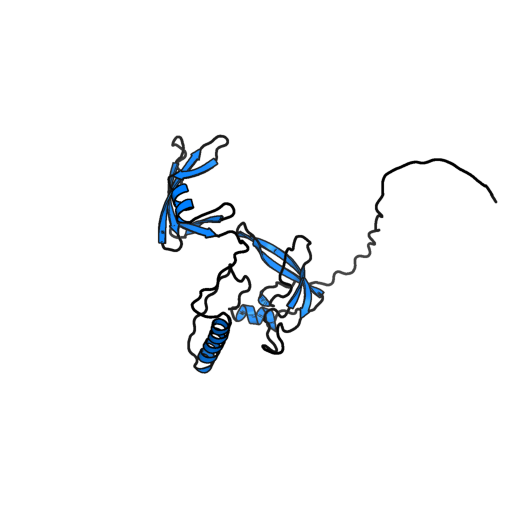 C 1
ATOM 567 O O . LEU A 1 68 ? -11.821 -1.555 12.628 1.00 96.69 68 LEU A O 1
ATOM 571 N N . LEU A 1 69 ? -10.811 -3.576 12.534 1.00 96.06 69 LEU A N 1
ATOM 572 C CA . LEU A 1 69 ? -9.580 -3.252 13.239 1.00 96.06 69 LEU A CA 1
ATOM 573 C C . LEU A 1 69 ? -8.361 -3.562 12.367 1.00 96.06 69 LEU A C 1
ATOM 575 O O . LEU A 1 69 ? -8.090 -4.710 12.019 1.00 96.06 69 LEU A O 1
ATOM 579 N N . GLY A 1 70 ? -7.594 -2.528 12.046 1.00 95.00 70 GLY A N 1
ATOM 580 C CA . GLY A 1 70 ? -6.332 -2.629 11.321 1.00 95.00 70 GLY A CA 1
ATOM 581 C C . GLY A 1 70 ? -5.140 -2.300 12.213 1.00 95.00 70 GLY A C 1
ATOM 582 O O . GLY A 1 70 ? -5.246 -1.516 13.155 1.00 95.00 70 GLY A O 1
ATOM 583 N N . ILE A 1 71 ? -3.980 -2.872 11.894 1.00 94.06 71 ILE A N 1
ATOM 584 C CA . ILE A 1 71 ? -2.708 -2.540 12.542 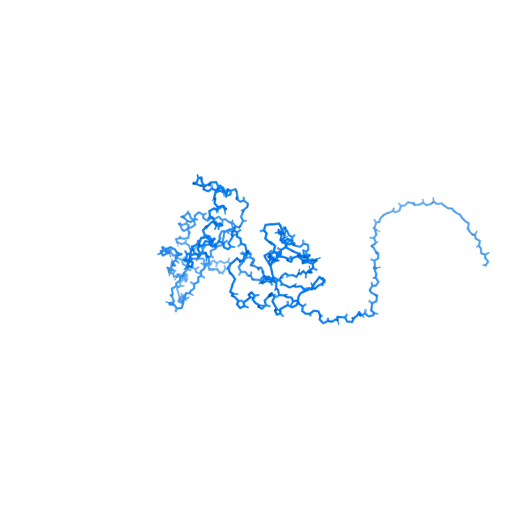1.00 94.06 71 ILE A CA 1
ATOM 585 C C . ILE A 1 71 ? -1.710 -2.173 11.457 1.00 94.06 71 ILE A C 1
ATOM 587 O O . ILE A 1 71 ? -1.456 -2.959 10.544 1.00 94.06 71 ILE A O 1
ATOM 591 N N . ARG A 1 72 ? -1.096 -1.003 11.601 1.00 90.75 72 ARG A N 1
ATOM 592 C CA . ARG A 1 72 ? 0.020 -0.553 10.777 1.00 90.75 72 ARG A CA 1
ATOM 593 C C . ARG A 1 72 ? 1.253 -0.445 11.658 1.00 90.75 72 ARG A C 1
ATOM 595 O O . ARG A 1 72 ? 1.292 0.347 12.591 1.00 90.75 72 ARG A O 1
ATOM 602 N N . ARG A 1 73 ? 2.278 -1.235 11.350 1.00 90.06 73 ARG A N 1
ATOM 603 C CA . ARG A 1 73 ? 3.564 -1.155 12.050 1.00 90.06 73 ARG A CA 1
ATOM 604 C C . ARG A 1 73 ? 4.362 0.052 11.581 1.00 90.06 73 ARG A C 1
ATOM 606 O O . ARG A 1 73 ? 4.392 0.334 10.374 1.00 90.06 73 ARG A O 1
ATOM 613 N N . ALA A 1 74 ? 5.035 0.710 12.521 1.00 87.75 74 ALA A N 1
ATOM 614 C CA . ALA A 1 74 ? 6.018 1.736 12.195 1.00 87.75 74 ALA A CA 1
ATOM 615 C C . ALA A 1 74 ? 7.111 1.148 11.292 1.00 87.75 74 ALA A C 1
ATOM 617 O O . ALA A 1 74 ? 7.576 0.026 11.517 1.00 87.75 74 ALA A O 1
ATOM 618 N N . THR A 1 75 ? 7.537 1.905 10.281 1.00 79.44 75 THR A N 1
ATOM 619 C CA . THR A 1 75 ? 8.668 1.504 9.442 1.00 79.44 75 THR A CA 1
ATOM 620 C C . THR A 1 75 ? 9.935 1.625 10.279 1.00 79.44 75 THR A C 1
ATOM 622 O O . THR A 1 75 ? 10.302 2.712 10.714 1.00 79.44 75 THR A O 1
ATOM 625 N N . ARG A 1 76 ? 10.592 0.501 10.549 1.00 76.38 76 ARG A N 1
ATOM 626 C CA . ARG A 1 76 ? 11.863 0.455 11.278 1.00 76.38 76 ARG A CA 1
ATOM 627 C C . ARG A 1 76 ? 12.894 -0.210 10.376 1.00 76.38 76 ARG A C 1
ATOM 629 O O . ARG A 1 76 ? 12.500 -1.125 9.649 1.00 76.38 76 ARG A O 1
ATOM 636 N N . PRO A 1 77 ? 14.178 0.186 10.423 1.00 64.12 77 PRO A N 1
ATOM 637 C CA . PRO A 1 77 ? 15.249 -0.569 9.787 1.00 64.12 77 PRO A CA 1
ATOM 638 C C . PRO A 1 77 ? 15.308 -1.943 10.459 1.00 64.12 77 PRO A C 1
ATOM 640 O O . PRO A 1 77 ? 15.921 -2.124 11.507 1.00 64.12 77 PRO A O 1
ATOM 643 N N . GLN A 1 78 ? 14.557 -2.899 9.925 1.00 55.47 78 GLN A N 1
ATOM 644 C CA . GLN A 1 78 ? 14.646 -4.284 10.338 1.00 55.47 78 GLN A CA 1
ATOM 645 C C . GLN A 1 78 ? 15.618 -4.974 9.401 1.00 55.47 78 GLN A C 1
ATOM 647 O O . GLN A 1 78 ? 15.497 -4.890 8.179 1.00 55.47 78 GLN A O 1
ATOM 652 N N . THR A 1 79 ? 16.546 -5.714 9.989 1.00 50.59 79 THR A N 1
ATOM 653 C CA . THR A 1 79 ? 17.186 -6.841 9.330 1.00 50.59 79 THR A CA 1
ATOM 654 C C . THR A 1 79 ? 16.105 -7.891 9.091 1.00 50.59 79 THR A C 1
ATOM 656 O O . THR A 1 79 ? 15.895 -8.795 9.898 1.00 50.59 79 THR A O 1
ATOM 659 N N . VAL A 1 80 ? 15.340 -7.730 8.009 1.00 57.03 80 VAL A N 1
ATOM 660 C CA . VAL A 1 80 ? 14.462 -8.793 7.526 1.00 57.03 80 VAL A CA 1
ATOM 661 C C . VAL A 1 80 ? 15.394 -9.934 7.158 1.00 57.03 80 VAL A C 1
ATOM 663 O O . VAL A 1 80 ? 16.069 -9.877 6.136 1.00 57.03 80 VAL A O 1
ATOM 666 N N . MET A 1 81 ? 15.497 -10.928 8.035 1.00 58.66 81 MET A N 1
ATOM 667 C CA . MET A 1 81 ? 16.174 -12.170 7.702 1.00 58.66 81 MET A CA 1
ATOM 668 C C . MET A 1 81 ? 15.310 -12.837 6.632 1.00 58.66 81 MET A C 1
ATOM 670 O O . MET A 1 81 ? 14.161 -13.180 6.930 1.00 58.66 81 MET A O 1
ATOM 674 N N . PRO A 1 82 ? 15.786 -12.948 5.379 1.00 63.09 82 PRO A N 1
ATOM 675 C CA . PRO A 1 82 ? 15.028 -13.641 4.352 1.00 63.09 82 PRO A CA 1
ATOM 676 C C . PRO A 1 82 ? 14.789 -15.083 4.809 1.00 63.09 82 PRO A C 1
ATOM 678 O O . PRO A 1 82 ? 15.612 -15.664 5.520 1.00 63.09 82 PRO A O 1
ATOM 681 N N . SER A 1 83 ? 13.646 -15.662 4.435 1.00 63.59 83 SER A N 1
ATOM 682 C CA . SER A 1 83 ? 13.358 -17.058 4.764 1.00 63.59 83 SER A CA 1
ATOM 683 C C . SER A 1 83 ? 14.489 -17.947 4.248 1.00 63.59 83 SER A C 1
ATOM 685 O O . SER A 1 83 ? 14.850 -17.845 3.078 1.00 63.59 83 SER A O 1
ATOM 687 N N . SER A 1 84 ? 14.996 -18.861 5.072 1.00 66.25 84 SER A N 1
ATOM 688 C CA . SER A 1 84 ? 16.065 -19.798 4.700 1.00 66.25 84 SER A CA 1
ATOM 689 C C . SER A 1 84 ? 15.634 -20.886 3.700 1.00 66.25 84 SER A C 1
ATOM 691 O O . SER A 1 84 ? 16.393 -21.815 3.448 1.00 66.25 84 SER A O 1
ATOM 693 N N . VAL A 1 85 ? 14.421 -20.797 3.140 1.00 76.56 85 VAL A N 1
ATOM 694 C CA . VAL A 1 85 ? 13.849 -21.810 2.239 1.00 76.56 85 VAL A CA 1
ATOM 695 C C . VAL A 1 85 ? 14.509 -21.777 0.857 1.00 76.56 85 VAL A C 1
ATOM 697 O O . VAL A 1 85 ? 14.755 -22.829 0.278 1.00 76.56 85 VAL A O 1
ATOM 700 N N . LEU A 1 86 ? 14.821 -20.589 0.328 1.00 79.62 86 LEU A N 1
ATOM 701 C CA . LEU A 1 86 ? 15.493 -20.400 -0.962 1.00 79.62 86 LEU A CA 1
ATOM 702 C C . LEU A 1 86 ? 16.494 -19.246 -0.862 1.00 79.62 86 LEU A C 1
ATOM 704 O O . LEU A 1 86 ? 16.266 -18.280 -0.134 1.00 79.62 86 LEU A O 1
ATOM 708 N N . SER A 1 87 ? 17.588 -19.318 -1.623 1.00 86.94 87 SER A N 1
ATOM 709 C CA . SER A 1 87 ? 18.487 -18.172 -1.783 1.00 86.94 87 SER A CA 1
ATOM 710 C C . SER A 1 87 ? 17.786 -17.035 -2.539 1.00 86.94 87 SER A C 1
ATOM 712 O O . SER A 1 87 ? 16.859 -17.264 -3.322 1.00 86.94 87 SER A O 1
ATOM 714 N N . SER A 1 88 ? 18.249 -15.798 -2.333 1.00 87.06 88 SER A N 1
ATOM 715 C CA . SER A 1 88 ? 17.730 -14.632 -3.065 1.00 87.06 88 SER A CA 1
ATOM 716 C C . SER A 1 88 ? 17.846 -14.815 -4.579 1.00 87.06 88 SER A C 1
ATOM 718 O O . SER A 1 88 ? 16.909 -14.497 -5.308 1.00 87.06 88 SER A O 1
ATOM 720 N N . ASP A 1 89 ? 18.959 -15.386 -5.042 1.00 88.25 89 ASP A N 1
ATOM 721 C CA . ASP A 1 89 ? 19.202 -15.633 -6.464 1.00 88.25 89 ASP A CA 1
ATOM 722 C C . ASP A 1 89 ? 18.191 -16.627 -7.040 1.00 88.25 89 ASP A C 1
ATOM 724 O O . ASP A 1 89 ? 17.579 -16.358 -8.074 1.00 88.25 89 ASP A O 1
ATOM 728 N N . SER A 1 90 ? 17.935 -17.735 -6.337 1.00 92.25 90 SER A N 1
ATOM 729 C CA . SER A 1 90 ? 16.940 -18.725 -6.760 1.00 92.25 90 SER A CA 1
ATOM 730 C C . SER A 1 90 ? 15.527 -18.146 -6.787 1.00 92.25 90 SER A C 1
ATOM 732 O O . SER A 1 90 ? 14.767 -18.451 -7.704 1.00 92.25 90 SER A O 1
ATOM 734 N N . MET A 1 91 ? 15.169 -17.279 -5.832 1.00 91.38 91 MET A N 1
ATOM 735 C CA . MET A 1 91 ? 13.876 -16.584 -5.855 1.00 91.38 91 MET A CA 1
ATOM 736 C C . MET A 1 91 ? 13.750 -15.652 -7.068 1.00 91.38 91 MET A C 1
ATOM 738 O O . MET A 1 91 ? 12.712 -15.643 -7.731 1.00 91.38 91 MET A O 1
ATOM 742 N N . HIS A 1 92 ? 14.801 -14.893 -7.388 1.00 90.75 92 HIS A N 1
ATOM 743 C CA . HIS A 1 92 ? 14.796 -13.966 -8.523 1.00 90.75 92 HIS A CA 1
ATOM 744 C C . HIS A 1 92 ? 14.717 -14.709 -9.863 1.00 90.75 92 HIS A C 1
ATOM 746 O O . HIS A 1 92 ? 13.914 -14.346 -10.724 1.00 90.75 92 HIS A O 1
ATOM 752 N N . ILE A 1 93 ? 15.509 -15.773 -10.025 1.00 93.38 93 ILE A N 1
ATOM 753 C CA . ILE A 1 93 ? 15.482 -16.623 -11.223 1.00 93.38 93 ILE A CA 1
ATOM 754 C C . ILE A 1 93 ? 14.119 -17.310 -11.350 1.00 93.38 93 ILE A C 1
ATOM 756 O O . ILE A 1 93 ? 13.528 -17.296 -12.429 1.00 93.38 93 ILE A O 1
ATOM 760 N N . GLY A 1 94 ? 13.592 -17.857 -10.251 1.00 94.62 94 GLY A N 1
ATOM 761 C CA . GLY A 1 94 ? 12.291 -18.521 -10.222 1.00 94.62 94 GLY A CA 1
ATOM 762 C C . GLY A 1 94 ? 11.144 -17.604 -10.646 1.00 94.62 94 GLY A C 1
ATOM 763 O O . GLY A 1 94 ? 10.291 -18.024 -11.426 1.00 94.62 94 GLY A O 1
ATOM 764 N N . LEU A 1 95 ? 11.150 -16.338 -10.212 1.00 94.56 95 LEU A N 1
ATOM 765 C CA . LEU A 1 95 ? 10.150 -15.350 -10.629 1.00 94.56 95 LEU A CA 1
ATOM 766 C C . LEU A 1 95 ? 10.196 -15.087 -12.142 1.00 94.56 95 LEU A C 1
ATOM 768 O O . LEU A 1 95 ? 9.153 -15.101 -12.798 1.00 94.56 95 LEU A O 1
ATOM 772 N N . LEU A 1 96 ? 11.391 -14.865 -12.700 1.00 95.75 96 LEU A N 1
ATOM 773 C CA . LEU A 1 96 ? 11.558 -14.622 -14.136 1.00 95.75 96 LEU A CA 1
ATOM 774 C C . LEU A 1 96 ? 11.157 -15.847 -14.964 1.00 95.75 96 LEU A C 1
ATOM 776 O O . LEU A 1 96 ? 10.449 -15.707 -15.959 1.00 95.75 96 LEU A O 1
ATOM 780 N N . ALA A 1 97 ? 11.560 -17.043 -14.529 1.00 96.75 97 ALA A N 1
ATOM 781 C CA . ALA A 1 97 ? 11.200 -18.295 -15.184 1.00 96.75 97 ALA A CA 1
ATOM 782 C C . ALA A 1 97 ? 9.682 -18.536 -15.162 1.00 96.75 97 ALA A C 1
ATOM 784 O O . ALA A 1 97 ? 9.110 -18.896 -16.189 1.00 96.75 97 ALA A O 1
ATOM 785 N N . ALA A 1 98 ? 9.019 -18.285 -14.028 1.00 97.19 98 ALA A N 1
ATOM 786 C CA . ALA A 1 98 ? 7.570 -18.428 -13.902 1.00 97.19 98 ALA A CA 1
ATOM 787 C C . ALA A 1 98 ? 6.815 -17.460 -14.825 1.00 97.19 98 ALA A C 1
ATOM 789 O O . ALA A 1 98 ? 5.907 -17.882 -15.540 1.00 97.19 98 ALA A O 1
ATOM 790 N N . ALA A 1 99 ? 7.219 -16.185 -14.857 1.00 97.38 99 ALA A N 1
ATOM 791 C CA . ALA A 1 99 ? 6.614 -15.188 -15.738 1.00 97.38 99 ALA A CA 1
ATOM 792 C C . ALA A 1 99 ? 6.827 -15.530 -17.225 1.00 97.38 99 ALA A C 1
ATOM 794 O O . ALA A 1 99 ? 5.885 -15.455 -18.014 1.00 97.38 99 ALA A O 1
ATOM 795 N N . ALA A 1 100 ? 8.040 -15.949 -17.604 1.00 97.62 100 ALA A N 1
ATOM 796 C CA . ALA A 1 100 ? 8.356 -16.348 -18.975 1.00 97.62 100 ALA A CA 1
ATOM 797 C C . ALA A 1 100 ? 7.564 -17.589 -19.414 1.00 97.62 100 ALA A C 1
ATOM 799 O O . ALA A 1 100 ? 7.014 -17.611 -20.515 1.00 97.62 100 ALA A O 1
ATOM 800 N N . HIS A 1 101 ? 7.465 -18.598 -18.545 1.00 98.12 101 HIS A N 1
ATOM 801 C CA . HIS A 1 101 ? 6.677 -19.798 -18.811 1.00 98.12 101 HIS A CA 1
ATOM 802 C C . HIS A 1 101 ? 5.198 -19.459 -19.008 1.00 98.12 101 HIS A C 1
ATOM 804 O O . HIS A 1 101 ? 4.627 -19.832 -20.029 1.00 98.12 101 HIS A O 1
ATOM 810 N N . ALA A 1 102 ? 4.609 -18.698 -18.081 1.00 98.12 102 ALA A N 1
ATOM 811 C CA . ALA A 1 102 ? 3.210 -18.289 -18.145 1.00 98.12 102 ALA A CA 1
ATOM 812 C C . ALA A 1 102 ? 2.883 -17.488 -19.414 1.00 98.12 102 ALA A C 1
ATOM 814 O O . ALA A 1 102 ? 1.851 -17.717 -20.044 1.00 98.12 102 ALA A O 1
ATOM 815 N N . ALA A 1 103 ? 3.787 -16.597 -19.834 1.00 97.62 103 ALA A N 1
ATOM 816 C CA . ALA A 1 103 ? 3.644 -15.855 -21.083 1.00 97.62 103 ALA A CA 1
ATOM 817 C C . ALA A 1 103 ? 3.708 -16.767 -22.322 1.00 97.62 103 ALA A C 1
ATOM 819 O O . ALA A 1 103 ? 2.925 -16.585 -23.252 1.00 97.62 103 ALA A O 1
ATOM 820 N N . ALA A 1 104 ? 4.610 -17.754 -22.336 1.00 98.31 104 ALA A N 1
ATOM 821 C CA . ALA A 1 104 ? 4.782 -18.670 -23.465 1.00 98.31 104 ALA A CA 1
ATOM 822 C C . ALA A 1 104 ? 3.628 -19.678 -23.610 1.00 98.31 104 ALA A C 1
ATOM 824 O O . ALA A 1 104 ? 3.292 -20.070 -24.726 1.00 98.31 104 ALA A O 1
ATOM 825 N N . THR A 1 105 ? 3.025 -20.101 -22.498 1.00 98.19 105 THR A N 1
ATOM 826 C CA . THR A 1 105 ? 1.946 -21.105 -22.479 1.00 98.19 105 THR A CA 1
ATOM 827 C C . THR A 1 105 ? 0.551 -20.501 -22.340 1.00 98.19 105 THR A C 1
ATOM 829 O O . THR A 1 105 ? -0.431 -21.242 -22.330 1.00 98.19 105 THR A O 1
ATOM 832 N N . ASN A 1 106 ? 0.448 -19.170 -22.245 1.00 97.31 106 ASN A N 1
ATOM 833 C CA . ASN A 1 106 ? -0.791 -18.452 -21.939 1.00 97.31 106 ASN A CA 1
ATOM 834 C C . ASN A 1 106 ? -1.474 -18.982 -20.660 1.00 97.31 106 ASN A C 1
ATOM 836 O O . ASN A 1 106 ? -2.695 -19.146 -20.603 1.00 97.31 106 ASN A O 1
ATOM 840 N N . SER A 1 107 ? -0.671 -19.295 -19.640 1.00 98.00 107 SER A N 1
ATOM 841 C CA . SER A 1 107 ? -1.148 -19.780 -18.346 1.00 98.00 107 SER A CA 1
ATOM 842 C C . SER A 1 107 ? -1.129 -18.675 -17.292 1.00 98.00 107 SER A C 1
ATOM 844 O O . SER A 1 107 ? -0.452 -17.657 -17.421 1.00 98.00 107 SER A O 1
ATOM 846 N N . CYS A 1 108 ? -1.858 -18.877 -16.196 1.00 97.06 108 CYS A N 1
ATOM 847 C CA . CYS A 1 108 ? -1.796 -17.974 -15.052 1.00 97.06 108 CYS A CA 1
ATOM 848 C C . CYS A 1 108 ? -0.530 -18.218 -14.215 1.00 97.06 108 CYS A C 1
ATOM 850 O O . CYS A 1 108 ? -0.021 -19.337 -14.143 1.00 97.06 108 CYS A O 1
ATOM 852 N N . PHE A 1 109 ? -0.072 -17.177 -13.523 1.00 97.06 109 PHE A N 1
ATOM 853 C CA . PHE A 1 109 ? 0.902 -17.271 -12.437 1.00 97.06 109 PHE A CA 1
ATOM 854 C C . PHE A 1 109 ? 0.544 -16.261 -11.342 1.00 97.06 109 PHE A C 1
ATOM 856 O O . PHE A 1 109 ? -0.175 -15.292 -11.592 1.00 97.06 109 PHE A O 1
ATOM 863 N N . THR A 1 110 ? 1.033 -16.493 -10.126 1.00 95.44 110 THR A N 1
ATOM 864 C CA . THR A 1 110 ? 0.689 -15.685 -8.949 1.00 95.44 110 THR A CA 1
ATOM 865 C C . THR A 1 110 ? 1.872 -14.830 -8.524 1.00 95.44 110 THR A C 1
ATOM 867 O O . THR A 1 110 ? 3.001 -15.311 -8.438 1.00 95.44 110 THR A O 1
ATOM 870 N N . VAL A 1 111 ? 1.600 -13.568 -8.197 1.00 93.50 111 VAL A N 1
ATOM 871 C CA . VAL A 1 111 ? 2.567 -12.628 -7.621 1.00 93.50 111 VAL A CA 1
ATOM 872 C C . VAL A 1 111 ? 2.048 -12.102 -6.289 1.00 93.50 111 VAL A C 1
ATOM 874 O O . VAL A 1 111 ? 0.849 -11.887 -6.121 1.00 93.50 111 VAL A O 1
ATOM 877 N N . PHE A 1 112 ? 2.956 -11.866 -5.346 1.00 91.19 112 PHE A N 1
ATOM 878 C CA . PHE A 1 112 ? 2.631 -11.251 -4.063 1.00 91.19 112 PHE A CA 1
ATOM 879 C C . PHE A 1 112 ? 3.090 -9.796 -4.065 1.00 91.19 112 PHE A C 1
ATOM 881 O O . PHE A 1 112 ? 4.258 -9.506 -4.324 1.00 91.19 112 PHE A O 1
ATOM 888 N N . TYR A 1 113 ? 2.178 -8.877 -3.755 1.00 90.00 113 TYR A N 1
ATOM 889 C CA . TYR A 1 113 ? 2.489 -7.459 -3.616 1.00 90.00 113 TYR A CA 1
ATOM 890 C C . TYR A 1 113 ? 2.415 -7.043 -2.148 1.00 90.00 113 TYR A C 1
ATOM 892 O O . TYR A 1 113 ? 1.375 -7.178 -1.507 1.00 90.00 113 TYR A O 1
ATOM 900 N N . ASN A 1 114 ? 3.525 -6.523 -1.622 1.00 88.44 114 ASN A N 1
ATOM 901 C CA . ASN A 1 114 ? 3.587 -5.929 -0.293 1.00 88.44 114 ASN A CA 1
ATOM 902 C C . ASN A 1 114 ? 3.837 -4.411 -0.412 1.00 88.44 114 ASN A C 1
ATOM 904 O O . ASN A 1 114 ? 5.000 -4.001 -0.514 1.00 88.44 114 ASN A O 1
ATOM 908 N N . PRO A 1 115 ? 2.786 -3.569 -0.354 1.00 85.06 115 PRO A N 1
ATOM 909 C CA . PRO A 1 115 ? 2.912 -2.117 -0.518 1.00 85.06 115 PRO A CA 1
ATOM 910 C C . PRO A 1 115 ? 3.750 -1.445 0.579 1.00 85.06 115 PRO A C 1
ATOM 912 O O . PRO A 1 115 ? 4.248 -0.339 0.391 1.00 85.06 115 PRO A O 1
ATOM 915 N N . ARG A 1 116 ? 3.937 -2.103 1.733 1.00 80.50 116 ARG A N 1
ATOM 916 C CA . ARG A 1 116 ? 4.769 -1.591 2.836 1.00 80.50 116 ARG A CA 1
ATOM 917 C C . ARG A 1 116 ? 6.257 -1.863 2.628 1.00 80.50 116 ARG A C 1
ATOM 919 O O . ARG A 1 116 ? 7.073 -1.119 3.160 1.00 80.50 116 ARG A O 1
ATOM 926 N N . ALA A 1 117 ? 6.601 -2.921 1.891 1.00 79.81 117 ALA A N 1
ATOM 927 C CA . ALA A 1 117 ? 7.986 -3.262 1.569 1.00 79.81 117 ALA A CA 1
ATOM 928 C C . ALA A 1 117 ? 8.466 -2.578 0.279 1.00 79.81 117 ALA A C 1
ATOM 930 O O . ALA A 1 117 ? 9.634 -2.212 0.181 1.00 79.81 117 ALA A O 1
ATOM 931 N N . SER A 1 118 ? 7.572 -2.381 -0.695 1.00 77.56 118 SER A N 1
ATOM 932 C CA . SER A 1 118 ? 7.873 -1.676 -1.942 1.00 77.56 118 SER A CA 1
ATOM 933 C C . SER A 1 118 ? 6.747 -0.701 -2.292 1.00 77.56 118 SER A C 1
ATOM 935 O O . SER A 1 118 ? 5.654 -1.152 -2.643 1.00 77.56 118 SER A O 1
ATOM 937 N N . PRO A 1 119 ? 7.001 0.622 -2.261 1.00 74.81 119 PRO A N 1
ATOM 938 C CA . PRO A 1 1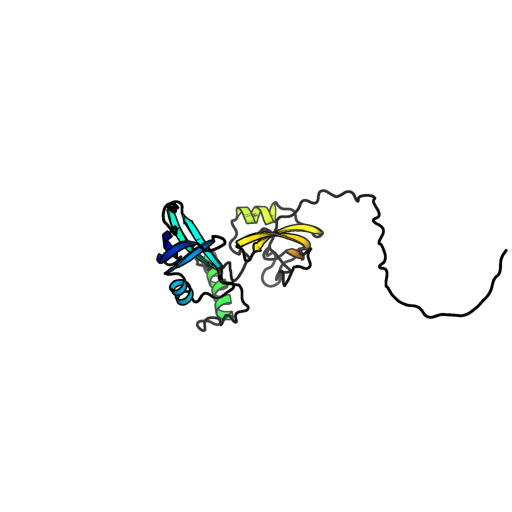19 ? 5.986 1.613 -2.607 1.00 74.81 119 PRO A CA 1
ATOM 939 C C . PRO A 1 119 ? 5.710 1.684 -4.116 1.00 74.81 119 PRO A C 1
ATOM 941 O O . PRO A 1 119 ? 4.675 2.205 -4.514 1.00 74.81 119 PRO A O 1
ATOM 944 N N . SER A 1 120 ? 6.602 1.158 -4.965 1.00 84.19 120 SER A N 1
ATOM 945 C CA . SER A 1 120 ? 6.388 1.164 -6.416 1.00 84.19 120 SER A CA 1
ATOM 946 C C . SER A 1 120 ? 5.490 0.015 -6.850 1.00 84.19 120 SER A C 1
ATOM 948 O O . SER A 1 120 ? 5.851 -1.158 -6.711 1.00 84.19 120 SER A O 1
ATOM 950 N N . GLU A 1 121 ? 4.337 0.369 -7.411 1.00 89.75 121 GLU A N 1
ATOM 951 C CA . GLU A 1 121 ? 3.417 -0.551 -8.079 1.00 89.75 121 GLU A CA 1
ATOM 952 C C . GLU A 1 121 ? 4.098 -1.164 -9.310 1.00 89.75 121 GLU A C 1
ATOM 954 O O . GLU A 1 121 ? 4.607 -0.424 -10.146 1.00 89.75 121 GLU A O 1
ATOM 959 N N . PHE A 1 122 ? 4.084 -2.494 -9.447 1.00 92.81 122 PHE A N 1
ATOM 960 C CA . PHE A 1 122 ? 4.620 -3.203 -10.623 1.00 92.81 122 PHE A CA 1
ATOM 961 C C . PHE A 1 122 ? 3.543 -3.864 -11.497 1.00 92.81 122 PHE A C 1
ATOM 963 O O . PHE A 1 122 ? 3.829 -4.261 -12.623 1.00 92.81 122 PHE A O 1
ATOM 970 N N . VAL A 1 123 ? 2.299 -3.954 -11.013 1.00 94.50 123 VAL A N 1
ATOM 971 C CA . VAL A 1 123 ? 1.128 -4.346 -11.811 1.00 94.50 123 VAL A CA 1
ATOM 972 C C . VAL A 1 123 ? 0.298 -3.096 -12.053 1.00 94.50 123 VAL A C 1
ATOM 974 O O . VAL A 1 123 ? -0.332 -2.577 -11.135 1.00 94.50 123 VAL A O 1
ATOM 977 N N . ILE A 1 124 ? 0.326 -2.588 -13.283 1.00 95.25 124 ILE A N 1
ATOM 978 C CA . ILE A 1 124 ? -0.284 -1.305 -13.642 1.00 95.25 124 ILE A CA 1
ATOM 979 C C . ILE A 1 124 ? -1.484 -1.548 -14.558 1.00 95.25 124 ILE A C 1
ATOM 981 O O . ILE A 1 124 ? -1.331 -2.236 -15.569 1.00 95.25 124 ILE A O 1
ATOM 985 N N . PRO A 1 125 ? -2.665 -0.962 -14.276 1.00 96.81 125 PRO A N 1
ATOM 986 C CA . PRO A 1 125 ? -3.786 -1.010 -15.208 1.00 96.81 125 PRO A CA 1
ATOM 987 C C . PRO A 1 125 ? -3.384 -0.477 -16.588 1.00 96.81 125 PRO A C 1
ATOM 989 O O . PRO A 1 125 ? -2.792 0.601 -16.691 1.00 96.81 125 PRO A O 1
ATOM 992 N N . LEU A 1 126 ? -3.748 -1.195 -17.655 1.00 96.06 126 LEU A N 1
ATOM 993 C CA . LEU A 1 126 ? -3.335 -0.861 -19.025 1.00 96.06 126 LEU A CA 1
ATOM 994 C C . LEU A 1 126 ? -3.693 0.582 -19.416 1.00 96.06 126 LEU A C 1
ATOM 996 O O . LEU A 1 126 ? -2.890 1.278 -20.029 1.00 96.06 126 LEU A O 1
ATOM 1000 N N . SER A 1 127 ? -4.864 1.072 -19.006 1.00 96.56 127 SER A N 1
ATOM 1001 C CA . SER A 1 127 ? -5.298 2.451 -19.259 1.00 96.56 127 SER A CA 1
ATOM 1002 C C . SER A 1 127 ? -4.391 3.497 -18.596 1.00 96.56 127 SER A C 1
ATOM 1004 O O . SER A 1 127 ? -4.050 4.503 -19.224 1.00 96.56 127 SER A O 1
ATOM 1006 N N . LYS A 1 128 ? -3.955 3.250 -17.351 1.00 95.62 128 LYS A N 1
ATOM 1007 C CA . LYS A 1 128 ? -3.000 4.100 -16.617 1.00 95.62 128 LYS A CA 1
ATOM 1008 C C . LYS A 1 128 ? -1.645 4.098 -17.323 1.00 95.62 128 LYS A C 1
ATOM 1010 O O . LYS A 1 128 ? -1.080 5.168 -17.539 1.00 95.62 128 LYS A O 1
ATOM 1015 N N . TYR A 1 129 ? -1.173 2.922 -17.738 1.00 95.81 129 TYR A N 1
ATOM 1016 C CA . TYR A 1 129 ? 0.077 2.771 -18.481 1.00 95.81 129 TYR A CA 1
ATOM 1017 C C . TYR A 1 129 ? 0.046 3.527 -19.816 1.00 95.81 129 TYR A C 1
ATOM 1019 O O . TYR A 1 129 ? 0.892 4.385 -20.052 1.00 95.81 129 TYR A O 1
ATOM 1027 N N . VAL A 1 130 ? -0.965 3.290 -20.659 1.00 96.31 130 VAL A N 1
ATOM 1028 C CA . VAL A 1 130 ? -1.082 3.931 -21.981 1.00 96.31 130 VAL A CA 1
ATOM 1029 C C . VAL A 1 130 ? -1.143 5.453 -21.858 1.00 96.31 130 VAL A C 1
ATOM 1031 O O . VAL A 1 130 ? -0.443 6.167 -22.579 1.00 96.31 130 VAL A O 1
ATOM 1034 N N . LYS A 1 131 ? -1.928 5.963 -20.900 1.00 95.12 131 LYS A N 1
ATOM 1035 C CA . LYS A 1 131 ? -2.003 7.400 -20.619 1.00 95.12 131 LYS A CA 1
ATOM 1036 C C . LYS A 1 131 ? -0.637 7.966 -20.229 1.00 95.12 131 LYS A C 1
ATOM 1038 O O . LYS A 1 131 ? -0.248 9.005 -20.760 1.00 95.12 131 LYS A O 1
ATOM 1043 N N . ALA A 1 132 ? 0.069 7.312 -19.311 1.00 93.75 132 ALA A N 1
ATOM 1044 C CA . ALA A 1 132 ? 1.351 7.787 -18.802 1.00 93.75 132 ALA A CA 1
ATOM 1045 C C . ALA A 1 132 ? 2.471 7.724 -19.855 1.00 93.75 132 ALA A C 1
ATOM 1047 O O . ALA A 1 132 ? 3.290 8.633 -19.919 1.00 93.75 132 ALA A O 1
ATOM 1048 N N . VAL A 1 133 ? 2.500 6.676 -20.683 1.00 93.12 133 VAL A N 1
ATOM 1049 C CA . VAL A 1 133 ? 3.602 6.424 -21.625 1.00 93.12 133 VAL A CA 1
ATOM 1050 C C . VAL A 1 133 ? 3.398 7.120 -22.969 1.00 93.12 133 VAL A C 1
ATOM 1052 O O . VAL A 1 133 ? 4.336 7.714 -23.491 1.00 93.12 133 VAL A O 1
ATOM 1055 N N . PHE A 1 134 ? 2.188 7.073 -23.533 1.00 92.12 134 PHE A N 1
ATOM 1056 C CA . PHE A 1 134 ? 1.953 7.511 -24.916 1.00 92.12 134 PHE A CA 1
ATOM 1057 C C . PHE A 1 134 ? 1.231 8.855 -25.026 1.00 92.12 134 PHE A C 1
ATOM 1059 O O . PHE A 1 134 ? 1.447 9.591 -25.986 1.00 92.12 134 PHE A O 1
ATOM 1066 N N . HIS A 1 135 ? 0.373 9.200 -24.063 1.00 91.69 135 HIS A N 1
ATOM 1067 C CA . HIS A 1 135 ? -0.418 10.439 -24.129 1.00 91.69 135 HIS A CA 1
ATOM 1068 C C . HIS A 1 135 ? 0.167 11.584 -23.303 1.00 91.69 135 HIS A C 1
ATOM 1070 O O . HIS A 1 135 ? -0.124 12.753 -23.561 1.00 91.69 135 HIS A O 1
ATOM 1076 N N . THR A 1 136 ? 0.988 11.267 -22.307 1.00 90.19 136 THR A N 1
ATOM 1077 C CA . THR A 1 136 ? 1.566 12.258 -21.407 1.00 90.19 136 THR A CA 1
ATOM 1078 C C . THR A 1 136 ? 2.936 12.665 -21.924 1.00 90.19 136 THR A C 1
ATOM 1080 O O . THR A 1 136 ? 3.866 11.866 -21.945 1.00 90.19 136 THR A O 1
ATOM 1083 N N . ARG A 1 137 ? 3.079 13.925 -22.343 1.00 87.00 137 ARG A N 1
ATOM 1084 C CA . ARG A 1 137 ? 4.372 14.451 -22.786 1.00 87.00 137 ARG A CA 1
ATOM 1085 C C . ARG A 1 137 ? 5.195 14.859 -21.571 1.00 87.00 137 ARG A C 1
ATOM 1087 O O . ARG A 1 137 ? 4.806 15.786 -20.863 1.00 87.00 137 ARG A O 1
ATOM 1094 N N . ILE A 1 138 ? 6.317 14.180 -21.353 1.00 91.06 138 ILE A N 1
ATOM 1095 C CA . ILE A 1 138 ? 7.307 14.560 -20.346 1.00 91.06 138 ILE A CA 1
ATOM 1096 C C . ILE A 1 138 ? 8.637 14.922 -21.012 1.00 91.06 138 ILE A C 1
ATOM 1098 O O . ILE A 1 138 ? 9.021 14.331 -22.020 1.00 91.06 138 ILE A O 1
ATOM 1102 N N . SER A 1 139 ? 9.355 15.884 -20.444 1.00 92.62 139 SER A N 1
ATOM 1103 C CA . SER A 1 139 ? 10.692 16.271 -20.886 1.00 92.62 139 SER A CA 1
ATOM 1104 C C . SER A 1 139 ? 11.550 16.681 -19.695 1.00 92.62 139 SER A C 1
ATOM 1106 O O . SER A 1 139 ? 11.050 17.027 -18.622 1.00 92.62 139 SER A O 1
ATOM 1108 N N . VAL A 1 140 ? 12.867 16.646 -19.888 1.00 95.31 140 VAL A N 1
ATOM 1109 C CA . VAL A 1 140 ? 13.820 17.168 -18.904 1.00 95.31 140 VAL A CA 1
ATOM 1110 C C . VAL A 1 140 ? 13.519 18.647 -18.640 1.00 95.31 140 VAL A C 1
ATOM 1112 O O . VAL A 1 140 ? 13.195 19.395 -19.562 1.00 95.31 140 VAL A O 1
ATOM 1115 N N . GLY A 1 141 ? 13.575 19.048 -17.371 1.00 93.44 141 GLY A N 1
ATOM 1116 C CA . GLY A 1 141 ? 13.227 20.389 -16.897 1.00 93.44 141 GLY A CA 1
ATOM 1117 C C . GLY A 1 141 ? 11.754 20.574 -16.523 1.00 93.44 141 GLY A C 1
ATOM 1118 O O . GLY A 1 141 ? 11.424 21.559 -15.865 1.00 93.44 141 GLY A O 1
ATOM 1119 N N . MET A 1 142 ? 10.859 19.640 -16.872 1.00 94.75 142 MET A N 1
ATOM 1120 C CA . MET A 1 142 ? 9.463 19.724 -16.437 1.00 94.75 142 MET A CA 1
ATOM 1121 C C . MET A 1 142 ? 9.330 19.519 -14.931 1.00 94.75 142 MET A C 1
ATOM 1123 O O . MET A 1 142 ? 10.010 18.683 -14.327 1.00 94.75 142 MET A O 1
ATOM 1127 N N . ARG A 1 143 ? 8.385 20.254 -14.340 1.00 93.75 143 ARG A N 1
ATOM 1128 C CA . ARG A 1 143 ? 7.969 20.049 -12.956 1.00 93.75 143 ARG A CA 1
ATOM 1129 C C . ARG A 1 143 ? 6.961 18.914 -12.881 1.00 93.75 143 ARG A C 1
ATOM 1131 O O . ARG A 1 143 ? 6.127 18.742 -13.770 1.00 93.75 143 ARG A O 1
ATOM 1138 N N . PHE A 1 144 ? 7.001 18.168 -11.793 1.00 92.75 144 PHE A N 1
ATOM 1139 C CA . PHE A 1 144 ? 6.020 17.133 -11.506 1.00 92.75 144 PHE A CA 1
ATOM 1140 C C . PHE A 1 144 ? 5.595 17.197 -10.044 1.00 92.75 144 PHE A C 1
ATOM 1142 O O . PHE A 1 144 ? 6.260 17.807 -9.200 1.00 92.75 144 PHE A O 1
ATOM 1149 N N . ARG A 1 145 ? 4.472 16.548 -9.752 1.00 91.31 145 ARG A N 1
ATOM 1150 C CA . ARG A 1 145 ? 4.060 16.218 -8.392 1.00 91.31 145 ARG A CA 1
ATOM 1151 C C . ARG A 1 145 ? 3.875 14.711 -8.256 1.00 91.31 145 ARG A C 1
ATOM 1153 O O . ARG A 1 145 ? 3.485 14.043 -9.208 1.00 91.31 145 ARG A O 1
ATOM 1160 N N . MET A 1 146 ? 4.139 14.193 -7.068 1.00 89.31 146 MET A N 1
ATOM 1161 C CA . MET A 1 146 ? 3.927 12.794 -6.709 1.00 89.31 146 MET A CA 1
ATOM 1162 C C . MET A 1 146 ? 3.270 12.724 -5.330 1.00 89.31 146 MET A C 1
ATOM 1164 O O . MET A 1 146 ? 3.565 13.535 -4.446 1.00 89.31 146 MET A O 1
ATOM 1168 N N . LEU A 1 147 ? 2.339 11.787 -5.170 1.00 85.12 147 LEU A N 1
ATOM 1169 C CA . LEU A 1 147 ? 1.621 11.556 -3.921 1.00 85.12 147 LEU A CA 1
ATOM 1170 C C . LEU A 1 147 ? 2.370 10.516 -3.092 1.00 85.12 147 LEU A C 1
ATOM 1172 O O . LEU A 1 147 ? 2.748 9.469 -3.606 1.00 85.12 147 LEU A O 1
ATOM 1176 N N . PHE A 1 148 ? 2.554 10.806 -1.810 1.00 79.38 148 PHE A N 1
ATOM 1177 C CA . PHE A 1 148 ? 3.129 9.876 -0.848 1.00 79.38 148 PHE A CA 1
ATOM 1178 C C . PHE A 1 148 ? 2.198 9.740 0.347 1.00 79.38 148 PHE A C 1
ATOM 1180 O O . PHE A 1 148 ? 1.615 10.720 0.818 1.00 79.38 148 PHE A O 1
ATOM 1187 N N . GLU A 1 149 ? 2.092 8.519 0.851 1.00 76.44 149 GLU A N 1
ATOM 1188 C CA . GLU A 1 149 ? 1.408 8.239 2.102 1.00 76.44 149 GLU A CA 1
ATOM 1189 C C . GLU A 1 149 ? 2.312 8.627 3.282 1.00 76.44 149 GLU A C 1
ATOM 1191 O O . GLU A 1 149 ? 3.474 8.222 3.356 1.00 76.44 149 GLU A O 1
ATOM 1196 N N . THR A 1 150 ? 1.792 9.427 4.207 1.00 73.88 150 THR A N 1
ATOM 1197 C CA . THR A 1 150 ? 2.486 9.804 5.442 1.00 73.88 150 THR A CA 1
ATOM 1198 C C . THR A 1 150 ? 2.314 8.724 6.513 1.00 73.88 150 THR A C 1
ATOM 1200 O O . THR A 1 150 ? 1.542 7.772 6.363 1.00 73.88 150 THR A O 1
ATOM 1203 N N . GLU A 1 151 ? 3.037 8.851 7.627 1.00 67.38 151 GLU A N 1
ATOM 1204 C CA . GLU A 1 151 ? 2.874 7.956 8.780 1.00 67.38 151 GLU A CA 1
ATOM 1205 C C . GLU A 1 151 ? 1.472 8.023 9.397 1.00 67.38 151 GLU A C 1
ATOM 1207 O O . GLU A 1 151 ? 0.944 7.001 9.826 1.00 67.38 151 GLU A O 1
ATOM 1212 N N . GLU A 1 152 ? 0.826 9.186 9.333 1.00 66.62 152 GLU A N 1
ATOM 1213 C CA . GLU A 1 152 ? -0.531 9.425 9.839 1.00 66.62 152 GLU A CA 1
ATOM 1214 C C . GLU A 1 152 ? -1.627 8.929 8.878 1.00 66.62 152 GLU A C 1
ATOM 1216 O O . GLU A 1 152 ? -2.804 9.221 9.068 1.00 66.62 152 GLU A O 1
ATOM 1221 N N . SER A 1 153 ? -1.260 8.170 7.837 1.00 66.94 153 SER A N 1
ATOM 1222 C CA . SER A 1 153 ? -2.165 7.720 6.764 1.00 66.94 153 SER A CA 1
ATOM 1223 C C . SER A 1 153 ? -2.822 8.878 5.992 1.00 66.94 153 SER A C 1
ATOM 1225 O O . SER A 1 153 ? -3.870 8.709 5.372 1.00 66.94 153 SER A O 1
ATOM 1227 N N . SER A 1 154 ? -2.202 10.064 6.008 1.00 75.94 154 SER A N 1
ATOM 1228 C CA . SER A 1 154 ? -2.579 11.191 5.151 1.00 75.94 154 SER A CA 1
ATOM 1229 C C . SER A 1 154 ? -1.787 11.161 3.842 1.00 75.94 154 SER A C 1
ATOM 1231 O O . SER A 1 154 ? -0.713 10.569 3.762 1.00 75.94 154 SER A O 1
ATOM 1233 N N . VAL A 1 155 ? -2.304 11.788 2.786 1.00 80.38 155 VAL A N 1
ATOM 1234 C CA . VAL A 1 155 ? -1.603 11.871 1.497 1.00 80.38 155 VAL A CA 1
ATOM 1235 C C . VAL A 1 155 ? -0.932 13.234 1.377 1.00 80.38 155 VAL A C 1
ATOM 1237 O O . VAL A 1 155 ? -1.608 14.266 1.374 1.00 80.38 155 VAL A O 1
ATOM 1240 N N . ARG A 1 156 ? 0.396 13.252 1.236 1.00 83.00 156 ARG A N 1
ATOM 1241 C CA . ARG A 1 156 ? 1.177 14.475 1.018 1.00 83.00 156 ARG A CA 1
ATOM 1242 C C . ARG A 1 156 ? 1.677 14.550 -0.420 1.00 83.00 156 ARG A C 1
ATOM 1244 O O . ARG A 1 156 ? 2.108 13.562 -1.009 1.00 83.00 156 ARG A O 1
ATOM 1251 N N . ARG A 1 157 ? 1.609 15.755 -0.989 1.00 86.31 157 ARG A N 1
ATOM 1252 C CA . ARG A 1 157 ? 2.132 16.062 -2.323 1.00 86.31 157 ARG A CA 1
ATOM 1253 C C . ARG A 1 157 ? 3.581 16.496 -2.205 1.00 86.31 157 ARG A C 1
ATOM 1255 O O . ARG A 1 157 ? 3.883 17.409 -1.439 1.00 86.31 157 ARG A O 1
ATOM 1262 N N . TYR A 1 158 ? 4.438 15.877 -3.001 1.00 86.56 158 TYR A N 1
ATOM 1263 C CA . TYR A 1 158 ? 5.834 16.261 -3.144 1.00 86.56 158 TYR A CA 1
ATOM 1264 C C . TYR A 1 158 ? 6.092 16.718 -4.569 1.00 86.56 158 TYR A C 1
ATOM 1266 O O . TYR A 1 158 ? 5.565 16.135 -5.516 1.00 86.56 158 TYR A O 1
ATOM 1274 N N . MET A 1 159 ? 6.880 17.780 -4.703 1.00 90.62 159 MET A N 1
ATOM 1275 C CA . MET A 1 159 ? 7.236 18.370 -5.987 1.00 90.62 159 MET A CA 1
ATOM 1276 C C . MET A 1 159 ? 8.691 18.071 -6.326 1.00 90.62 159 MET A C 1
ATOM 1278 O O . MET A 1 159 ? 9.543 17.942 -5.439 1.00 90.62 159 MET A O 1
ATOM 1282 N N . GLY A 1 160 ? 8.960 17.982 -7.619 1.00 92.00 160 GLY A N 1
ATOM 1283 C CA . GLY A 1 160 ? 10.310 17.861 -8.132 1.00 92.00 160 GLY A CA 1
ATOM 1284 C C . GLY A 1 160 ? 10.404 18.268 -9.592 1.00 92.00 160 GLY A C 1
ATOM 1285 O O . GLY A 1 160 ? 9.422 18.666 -10.228 1.00 92.00 160 GLY A O 1
ATOM 1286 N N . THR A 1 161 ? 11.612 18.131 -10.119 1.00 93.81 161 THR A N 1
ATOM 1287 C CA . THR A 1 161 ? 11.973 18.437 -11.501 1.00 93.81 161 THR A CA 1
ATOM 1288 C C . THR A 1 161 ? 12.548 17.193 -12.170 1.00 93.81 161 THR A C 1
ATOM 1290 O O . THR A 1 161 ? 13.355 16.475 -11.576 1.00 93.81 161 THR A O 1
ATOM 1293 N N . ILE A 1 162 ? 12.139 16.920 -13.408 1.00 95.44 162 ILE A N 1
ATOM 1294 C CA . ILE A 1 162 ? 12.693 15.822 -14.207 1.00 95.44 162 ILE A CA 1
ATOM 1295 C C . ILE A 1 162 ? 14.106 16.206 -14.655 1.00 95.44 162 ILE A C 1
ATOM 1297 O O . ILE A 1 162 ? 14.289 17.207 -15.345 1.00 95.44 162 ILE A O 1
ATOM 1301 N N . THR A 1 163 ? 15.104 15.406 -14.288 1.00 95.38 163 THR A N 1
ATOM 1302 C CA . THR A 1 163 ? 16.523 15.659 -14.599 1.00 95.38 163 THR A CA 1
ATOM 1303 C C . THR A 1 163 ? 17.051 14.791 -15.738 1.00 95.38 163 THR A C 1
ATOM 1305 O O . THR A 1 163 ? 18.092 15.095 -16.312 1.00 95.38 163 THR A O 1
ATOM 1308 N N . GLY A 1 164 ? 16.341 13.722 -16.101 1.00 96.00 164 GLY A N 1
ATOM 1309 C CA . GLY A 1 164 ? 16.734 12.836 -17.193 1.00 96.00 164 GLY A CA 1
ATOM 1310 C C . GLY A 1 164 ? 15.692 11.763 -17.477 1.00 96.00 164 GLY A C 1
ATOM 1311 O O . GLY A 1 164 ? 14.906 11.407 -16.603 1.00 96.00 164 GLY A O 1
ATOM 1312 N N . ILE A 1 165 ? 15.709 11.224 -18.693 1.00 95.62 165 ILE A N 1
ATOM 1313 C CA . ILE A 1 165 ? 14.864 10.101 -19.111 1.00 95.62 165 ILE A CA 1
ATOM 1314 C C . ILE A 1 165 ? 15.793 9.069 -19.750 1.00 95.62 165 ILE A C 1
ATOM 1316 O O . ILE A 1 165 ? 16.511 9.387 -20.694 1.00 95.62 165 ILE A O 1
ATOM 1320 N N . SER A 1 166 ? 15.864 7.878 -19.163 1.00 95.75 166 SER A N 1
ATOM 1321 C CA . SER A 1 166 ? 16.762 6.796 -19.591 1.00 95.75 166 SER A CA 1
ATOM 1322 C C . SER A 1 166 ? 16.387 5.494 -18.897 1.00 95.75 166 SER A C 1
ATOM 1324 O O . SER A 1 166 ? 16.041 5.530 -17.710 1.00 95.75 166 SER A O 1
ATOM 1326 N N . ASP A 1 167 ? 16.555 4.370 -19.590 1.00 95.50 167 ASP A N 1
ATOM 1327 C CA . ASP A 1 167 ? 16.372 3.029 -19.033 1.00 95.50 167 ASP A CA 1
ATOM 1328 C C . ASP A 1 167 ? 17.128 2.865 -17.706 1.00 95.50 167 ASP A C 1
ATOM 1330 O O . ASP A 1 167 ? 18.221 3.411 -17.502 1.00 95.50 167 ASP A O 1
ATOM 1334 N N . LEU A 1 168 ? 16.523 2.129 -16.770 1.00 95.00 168 LEU A N 1
ATOM 1335 C CA . LEU A 1 168 ? 17.174 1.806 -15.500 1.00 95.00 168 LEU A CA 1
ATOM 1336 C C . LEU A 1 168 ? 18.369 0.872 -15.723 1.00 95.00 168 LEU A C 1
ATOM 1338 O O . LEU A 1 168 ? 19.425 1.072 -15.127 1.00 95.00 168 LEU A O 1
ATOM 1342 N N . ASP A 1 169 ? 18.175 -0.129 -16.577 1.00 95.38 169 ASP A N 1
ATOM 1343 C CA . ASP A 1 169 ? 19.163 -1.138 -16.932 1.00 95.38 169 ASP A CA 1
ATOM 1344 C C . ASP A 1 169 ? 19.031 -1.460 -18.428 1.00 95.38 169 ASP A C 1
ATOM 1346 O O . ASP A 1 169 ? 18.271 -2.357 -18.799 1.00 95.38 169 ASP A O 1
ATOM 1350 N N . PRO A 1 170 ? 19.725 -0.709 -19.299 1.00 95.19 170 PRO A N 1
ATOM 1351 C CA . PRO A 1 170 ? 19.601 -0.874 -20.746 1.00 95.19 170 PRO A CA 1
ATOM 1352 C C . PRO A 1 170 ? 20.165 -2.209 -21.252 1.00 95.19 170 PRO A C 1
ATOM 1354 O O . PRO A 1 170 ? 19.859 -2.605 -22.372 1.00 95.19 170 PRO A O 1
ATOM 1357 N N . VAL A 1 171 ? 20.987 -2.905 -20.456 1.00 97.06 171 VAL A N 1
ATOM 1358 C CA . VAL A 1 171 ? 21.585 -4.190 -20.847 1.00 97.06 171 VAL A CA 1
ATOM 1359 C C . VAL A 1 171 ? 20.589 -5.324 -20.629 1.00 97.06 171 VAL A C 1
ATOM 1361 O O . VAL A 1 171 ? 20.396 -6.150 -21.517 1.00 97.06 171 VAL A O 1
ATOM 1364 N N . ARG A 1 172 ? 19.944 -5.369 -19.456 1.00 94.62 172 ARG A N 1
ATOM 1365 C CA . ARG A 1 172 ? 18.975 -6.429 -19.129 1.00 94.62 172 ARG A CA 1
ATOM 1366 C C . ARG A 1 172 ? 17.562 -6.128 -19.623 1.00 94.62 172 ARG A C 1
ATOM 1368 O O . ARG A 1 172 ? 16.842 -7.059 -19.966 1.00 94.62 172 ARG A O 1
ATOM 1375 N N . TRP A 1 173 ? 17.163 -4.856 -19.648 1.00 96.00 173 TRP A N 1
ATOM 1376 C CA . TRP A 1 173 ? 15.789 -4.428 -19.928 1.00 96.00 173 TRP A CA 1
ATOM 1377 C C . TRP A 1 173 ? 15.746 -3.218 -20.875 1.00 96.00 173 TRP A C 1
ATOM 1379 O O . TRP A 1 173 ? 15.310 -2.133 -20.468 1.00 96.00 173 TRP A O 1
ATOM 1389 N N . PRO A 1 174 ? 16.186 -3.383 -22.136 1.00 96.25 174 PRO A N 1
ATOM 1390 C CA . PRO A 1 174 ? 16.156 -2.302 -23.113 1.00 96.25 174 PRO A CA 1
ATOM 1391 C C . PRO A 1 174 ? 14.722 -1.807 -23.350 1.00 96.25 174 PRO A C 1
ATOM 1393 O O . PRO A 1 174 ? 13.791 -2.606 -23.475 1.00 96.25 174 PRO A O 1
ATOM 1396 N N . ASN A 1 175 ? 14.556 -0.487 -23.443 1.00 94.06 175 ASN A N 1
ATOM 1397 C CA . ASN A 1 175 ? 13.279 0.214 -23.627 1.00 94.06 175 ASN A CA 1
ATOM 1398 C C . ASN A 1 175 ? 12.270 0.031 -22.477 1.00 94.06 175 ASN A C 1
ATOM 1400 O O . ASN A 1 175 ? 11.064 0.215 -22.658 1.00 94.06 175 ASN A O 1
ATOM 1404 N N . SER A 1 176 ? 12.732 -0.340 -21.281 1.00 96.00 176 SER A N 1
ATOM 1405 C CA . SER A 1 176 ? 11.852 -0.464 -20.123 1.00 96.00 176 SER A CA 1
ATOM 1406 C C . SER A 1 176 ? 11.460 0.901 -19.558 1.00 96.00 176 SER A C 1
ATOM 1408 O O . SER A 1 176 ? 12.298 1.708 -19.157 1.00 96.00 176 SER A O 1
ATOM 1410 N N . HIS A 1 177 ? 10.153 1.130 -19.420 1.00 95.38 177 HIS A N 1
ATOM 1411 C CA . HIS A 1 177 ? 9.619 2.324 -18.759 1.00 95.38 177 HIS A CA 1
ATOM 1412 C C . HIS A 1 177 ? 9.661 2.246 -17.220 1.00 95.38 177 HIS A C 1
ATOM 1414 O O . HIS A 1 177 ? 9.288 3.211 -16.547 1.00 95.38 177 HIS A O 1
ATOM 1420 N N . TRP A 1 178 ? 10.120 1.125 -16.650 1.00 95.56 178 TRP A N 1
ATOM 1421 C CA . TRP A 1 178 ? 10.291 0.973 -15.206 1.00 95.56 178 TRP A CA 1
ATOM 1422 C C . TRP A 1 178 ? 11.392 1.899 -14.691 1.00 95.56 178 TRP A C 1
ATOM 1424 O O . TRP A 1 178 ? 12.559 1.754 -15.061 1.00 95.56 178 TRP A O 1
ATOM 1434 N N . ARG A 1 179 ? 11.037 2.838 -13.804 1.00 94.81 179 ARG A N 1
ATOM 1435 C CA . ARG A 1 179 ? 11.988 3.780 -13.180 1.00 94.81 179 ARG A CA 1
ATOM 1436 C C . ARG A 1 179 ? 12.864 4.540 -14.189 1.00 94.81 179 ARG A C 1
ATOM 1438 O O . ARG A 1 179 ? 14.021 4.882 -13.908 1.00 94.81 179 ARG A O 1
ATOM 1445 N N . SER A 1 180 ? 12.312 4.810 -15.369 1.00 95.31 180 SER A N 1
ATOM 1446 C CA . SER A 1 180 ? 13.033 5.444 -16.473 1.00 95.31 180 SER A CA 1
ATOM 1447 C C . SER A 1 180 ? 13.217 6.957 -16.300 1.00 95.31 180 SER A C 1
ATOM 1449 O O . SER A 1 180 ? 14.036 7.564 -16.990 1.00 95.31 180 SER A O 1
ATOM 1451 N N . VAL A 1 181 ? 12.514 7.587 -15.354 1.00 95.50 181 VAL A N 1
ATOM 1452 C CA . VAL A 1 181 ? 12.576 9.035 -15.116 1.00 95.50 181 VAL A CA 1
ATOM 1453 C C . VAL A 1 181 ? 13.497 9.329 -13.935 1.00 95.50 181 VAL A C 1
ATOM 1455 O O . VAL A 1 181 ? 13.216 8.917 -12.811 1.00 95.50 181 VAL A O 1
ATOM 1458 N N . LYS A 1 182 ? 14.590 10.060 -14.173 1.00 95.50 182 LYS A N 1
ATOM 1459 C CA . LYS A 1 182 ? 15.443 10.636 -13.121 1.00 95.50 182 LYS A CA 1
ATOM 1460 C C . LYS A 1 182 ? 14.826 11.938 -12.624 1.00 95.50 182 LYS A C 1
ATOM 1462 O O . LYS A 1 182 ? 14.391 12.766 -13.429 1.00 95.50 182 LYS A O 1
ATOM 1467 N N . VAL A 1 183 ? 14.814 12.127 -11.309 1.00 93.50 183 VAL A N 1
ATOM 1468 C CA . VAL A 1 183 ? 14.155 13.271 -10.672 1.00 93.50 183 VAL A CA 1
ATOM 1469 C C . VAL A 1 183 ? 15.045 13.937 -9.629 1.00 93.50 183 VAL A C 1
ATOM 1471 O O . VAL A 1 183 ? 15.816 13.275 -8.938 1.00 93.50 183 VAL A O 1
ATOM 1474 N N . GLY A 1 184 ? 14.927 15.259 -9.517 1.00 92.19 184 GLY A N 1
ATOM 1475 C CA . GLY A 1 184 ? 15.430 16.053 -8.397 1.00 92.19 184 GLY A CA 1
ATOM 1476 C C . GLY A 1 184 ? 14.256 16.574 -7.570 1.00 92.19 184 GLY A C 1
ATOM 1477 O O . GLY A 1 184 ? 13.301 17.101 -8.135 1.00 92.19 184 GLY A O 1
ATOM 1478 N N . TRP A 1 185 ? 14.298 16.404 -6.250 1.00 90.69 185 TRP A N 1
ATOM 1479 C CA . TRP A 1 185 ? 13.231 16.832 -5.336 1.00 90.69 185 TRP A CA 1
ATOM 1480 C C . TRP A 1 185 ? 13.487 18.254 -4.811 1.00 90.69 185 TRP A C 1
ATOM 1482 O O . TRP A 1 185 ? 14.629 18.587 -4.509 1.00 90.69 185 TRP A O 1
ATOM 1492 N N . ASP A 1 186 ? 12.435 19.071 -4.669 1.00 85.06 186 ASP A N 1
ATOM 1493 C CA . ASP A 1 186 ? 12.571 20.514 -4.378 1.00 85.06 186 ASP A CA 1
ATOM 1494 C C . ASP A 1 186 ? 12.901 20.870 -2.902 1.00 85.06 186 ASP A C 1
ATOM 1496 O O . ASP A 1 186 ? 13.391 21.965 -2.648 1.00 85.06 186 ASP A O 1
ATOM 1500 N N . GLU A 1 187 ? 12.642 20.000 -1.910 1.00 73.19 187 GLU A N 1
ATOM 1501 C CA . GLU A 1 187 ? 12.768 20.343 -0.472 1.00 73.19 187 GLU A CA 1
ATOM 1502 C C . GLU A 1 187 ? 13.758 19.477 0.329 1.00 73.19 187 GLU A C 1
ATOM 1504 O O . GLU A 1 187 ? 13.737 18.248 0.260 1.00 73.19 187 GLU A O 1
ATOM 1509 N N . SER A 1 188 ? 14.496 20.139 1.230 1.00 54.16 188 SER A N 1
ATOM 1510 C CA . SER A 1 188 ? 15.420 19.629 2.263 1.00 54.16 188 SER A CA 1
ATOM 1511 C C . SER A 1 188 ? 14.768 18.864 3.435 1.00 54.16 188 SER A C 1
ATOM 1513 O O . SER A 1 188 ? 15.446 18.495 4.387 1.00 54.16 188 SER A O 1
ATOM 1515 N N . THR A 1 189 ? 13.471 18.545 3.360 1.00 50.84 189 THR A N 1
ATOM 1516 C CA . THR A 1 189 ? 12.800 17.540 4.218 1.00 50.84 189 THR A CA 1
ATOM 1517 C C . THR A 1 189 ? 12.891 16.120 3.634 1.00 50.84 189 THR A C 1
ATOM 1519 O O . THR A 1 189 ? 12.269 15.175 4.125 1.00 50.84 189 THR A O 1
ATOM 1522 N N . ALA A 1 190 ? 13.617 15.964 2.526 1.00 51.38 190 ALA A N 1
ATOM 1523 C CA . ALA A 1 190 ? 13.810 14.721 1.800 1.00 51.38 190 ALA A CA 1
ATOM 1524 C C . ALA A 1 190 ? 14.984 13.913 2.368 1.00 51.38 190 ALA A C 1
ATOM 1526 O O . ALA A 1 190 ? 16.075 13.934 1.807 1.00 51.38 190 ALA A O 1
ATOM 1527 N N . GLY A 1 191 ? 14.765 13.145 3.439 1.00 55.56 191 GLY A N 1
ATOM 1528 C CA . GLY A 1 191 ? 15.569 11.923 3.614 1.00 55.56 191 GLY A CA 1
ATOM 1529 C C . GLY A 1 191 ? 15.470 11.036 2.360 1.00 55.56 191 GLY A C 1
ATOM 1530 O O . GLY A 1 191 ? 14.519 11.221 1.610 1.00 55.56 191 GLY A O 1
ATOM 1531 N N . GLU A 1 192 ? 16.433 10.131 2.127 1.00 59.00 192 GLU A N 1
ATOM 1532 C CA . GLU A 1 192 ? 16.563 9.138 1.024 1.00 59.00 192 GLU A CA 1
ATOM 1533 C C . GLU A 1 192 ? 15.344 8.957 0.083 1.00 59.00 192 GLU A C 1
ATOM 1535 O O . GLU A 1 192 ? 14.714 7.898 0.025 1.00 59.00 192 GLU A O 1
ATOM 1540 N N . ARG A 1 193 ? 14.982 9.978 -0.703 1.00 74.94 193 ARG A N 1
ATOM 1541 C CA . ARG A 1 193 ? 13.927 9.830 -1.710 1.00 74.94 193 ARG A CA 1
ATOM 1542 C C . ARG A 1 193 ? 14.537 9.169 -2.928 1.00 74.94 193 ARG A C 1
ATOM 1544 O O . ARG A 1 193 ? 15.655 9.483 -3.332 1.00 74.94 193 ARG A O 1
ATOM 1551 N N . GLN A 1 194 ? 13.782 8.257 -3.527 1.00 76.50 194 GLN A N 1
ATOM 1552 C CA . GLN A 1 194 ? 14.270 7.506 -4.672 1.00 76.50 194 GLN A CA 1
ATOM 1553 C C . GLN A 1 194 ? 14.617 8.475 -5.819 1.00 76.50 194 GLN A C 1
ATOM 1555 O O . GLN A 1 194 ? 13.798 9.331 -6.168 1.00 76.50 194 GLN A O 1
ATOM 1560 N N . PRO A 1 195 ? 15.818 8.357 -6.414 1.00 88.62 195 PRO A N 1
ATOM 1561 C CA . PRO A 1 195 ? 16.277 9.274 -7.459 1.00 88.62 195 PRO A CA 1
ATOM 1562 C C . PRO A 1 195 ? 15.624 8.993 -8.820 1.00 88.62 195 PRO A C 1
ATOM 1564 O O . PRO A 1 195 ? 15.838 9.729 -9.785 1.00 88.62 195 PRO A O 1
ATOM 1567 N N . ARG A 1 196 ? 14.861 7.897 -8.920 1.00 93.31 196 ARG A N 1
ATOM 1568 C CA . ARG A 1 196 ? 14.205 7.435 -10.140 1.00 93.31 196 ARG A CA 1
ATOM 1569 C C . ARG A 1 196 ? 12.792 6.941 -9.867 1.00 93.31 196 ARG A C 1
ATOM 1571 O O . ARG A 1 196 ? 12.587 6.173 -8.926 1.00 93.31 196 ARG A O 1
ATOM 1578 N N . VAL A 1 197 ? 11.873 7.316 -10.748 1.00 93.50 197 VAL A N 1
ATOM 1579 C CA . VAL A 1 197 ? 10.440 6.992 -10.700 1.00 93.50 197 VAL A CA 1
ATOM 1580 C C . VAL A 1 197 ? 9.947 6.552 -12.078 1.00 93.50 197 VAL A C 1
ATOM 1582 O O . VAL A 1 197 ? 10.614 6.771 -13.096 1.00 93.50 197 VAL A O 1
ATOM 1585 N N . SER A 1 198 ? 8.803 5.884 -12.112 1.00 94.62 198 SER A N 1
ATOM 1586 C CA . SER A 1 198 ? 8.129 5.449 -13.335 1.00 94.62 198 SER A CA 1
ATOM 1587 C C . SER A 1 198 ? 7.124 6.500 -13.807 1.00 94.62 198 SER A C 1
ATOM 1589 O O . SER A 1 198 ? 6.608 7.299 -13.026 1.00 94.62 198 SER A O 1
ATOM 1591 N N . LEU A 1 199 ? 6.801 6.480 -15.099 1.00 93.62 199 LEU A N 1
ATOM 1592 C CA . LEU A 1 199 ? 5.925 7.480 -15.728 1.00 93.62 199 LEU A CA 1
ATOM 1593 C C . LEU A 1 199 ? 4.527 7.551 -15.101 1.00 93.62 199 LEU A C 1
ATOM 1595 O O . LEU A 1 199 ? 3.930 8.618 -15.029 1.00 93.62 199 LEU A O 1
ATOM 1599 N N . TRP A 1 200 ? 4.009 6.419 -14.631 1.00 93.38 200 TRP A N 1
ATOM 1600 C CA . TRP A 1 200 ? 2.684 6.305 -14.015 1.00 93.38 200 TRP A CA 1
ATOM 1601 C C . TRP A 1 200 ? 2.652 6.658 -12.521 1.00 93.38 200 TRP A C 1
ATOM 1603 O O . TRP A 1 200 ? 1.582 6.599 -11.913 1.00 93.38 200 TRP A O 1
ATOM 1613 N N . GLU A 1 201 ? 3.799 6.987 -11.922 1.00 91.94 201 GLU A N 1
ATOM 1614 C CA . GLU A 1 201 ? 3.910 7.419 -10.522 1.00 91.94 201 GLU A CA 1
ATOM 1615 C C . GLU A 1 201 ? 3.866 8.950 -10.385 1.00 91.94 201 GLU A C 1
ATOM 1617 O O . GLU A 1 201 ? 3.608 9.467 -9.298 1.00 91.94 201 GLU A O 1
ATOM 1622 N N . ILE A 1 202 ? 4.101 9.684 -11.477 1.00 91.75 202 ILE A N 1
ATOM 1623 C CA . ILE A 1 202 ? 4.180 11.144 -11.474 1.00 91.75 202 ILE A CA 1
ATOM 1624 C C . ILE A 1 202 ? 2.982 11.781 -12.167 1.00 91.75 202 ILE A C 1
ATOM 1626 O O . ILE A 1 202 ? 2.466 11.298 -13.172 1.00 91.75 202 ILE A O 1
ATOM 1630 N N . GLU A 1 203 ? 2.586 12.938 -11.658 1.00 91.44 203 GLU A N 1
ATOM 1631 C CA . GLU A 1 203 ? 1.655 13.832 -12.326 1.00 91.44 203 GLU A CA 1
ATOM 1632 C C . GLU A 1 203 ? 2.451 15.043 -12.828 1.00 91.44 203 GLU A C 1
ATOM 1634 O O . GLU A 1 203 ? 2.891 15.868 -12.016 1.00 91.44 203 GLU A O 1
ATOM 1639 N N . PRO A 1 204 ? 2.699 15.163 -14.143 1.00 88.31 204 PRO A N 1
ATOM 1640 C CA . PRO A 1 204 ? 3.420 16.306 -14.675 1.00 88.31 204 PRO A CA 1
ATOM 1641 C C . PRO A 1 204 ? 2.597 17.571 -14.473 1.00 88.31 204 PRO A C 1
ATOM 1643 O O . PRO A 1 204 ? 1.384 17.607 -14.691 1.00 88.31 204 PRO A O 1
ATOM 1646 N N . LEU A 1 205 ? 3.281 18.626 -14.062 1.00 84.31 205 LEU A N 1
ATOM 1647 C CA . LEU A 1 205 ? 2.698 19.946 -13.965 1.00 84.31 205 LEU A CA 1
ATOM 1648 C C . LEU A 1 205 ? 2.939 20.623 -15.304 1.00 84.31 205 LEU A C 1
ATOM 1650 O O . LEU A 1 205 ? 4.082 20.781 -15.729 1.00 84.31 205 LEU A O 1
ATOM 1654 N N . THR A 1 206 ? 1.862 20.998 -15.987 1.00 68.00 206 THR A N 1
ATOM 1655 C CA . THR A 1 206 ? 1.966 21.790 -17.207 1.00 68.00 206 THR A CA 1
ATOM 1656 C C . THR A 1 206 ? 2.552 23.147 -16.837 1.00 68.00 206 THR A C 1
ATOM 1658 O O . THR A 1 206 ? 1.851 24.026 -16.331 1.00 68.00 206 THR A O 1
ATOM 1661 N N . THR A 1 207 ? 3.847 23.326 -17.067 1.00 50.84 207 THR A N 1
ATOM 1662 C CA . THR A 1 207 ? 4.453 24.647 -17.164 1.00 50.84 207 THR A CA 1
ATOM 1663 C C . THR A 1 207 ? 3.910 25.286 -18.436 1.00 50.84 207 THR A C 1
ATOM 1665 O O . THR A 1 207 ? 4.485 25.152 -19.511 1.00 50.84 207 THR A O 1
ATOM 1668 N N . PHE A 1 208 ? 2.782 25.993 -18.335 1.00 43.66 208 PHE A N 1
ATOM 1669 C CA . PHE A 1 208 ? 2.603 27.145 -19.215 1.00 43.66 208 PHE A CA 1
ATOM 1670 C C . PHE A 1 208 ? 3.830 28.042 -18.998 1.00 43.66 208 PHE A C 1
ATOM 1672 O O . PHE A 1 208 ? 4.255 28.177 -17.844 1.00 43.66 208 PHE A O 1
ATOM 1679 N N . PRO A 1 209 ? 4.463 28.581 -20.053 1.00 45.81 209 PRO A N 1
ATOM 1680 C CA . PRO A 1 209 ? 5.690 29.338 -19.882 1.0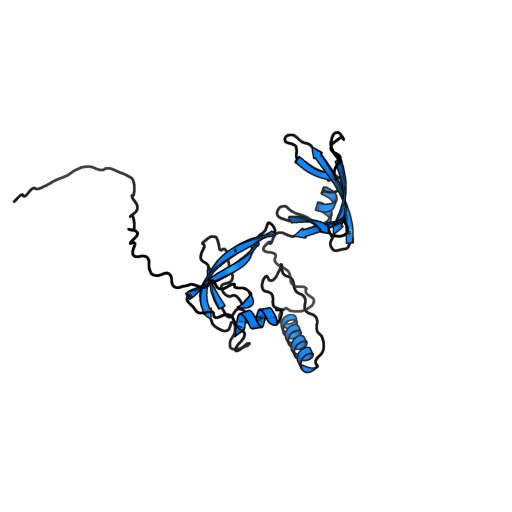0 45.81 209 PRO A CA 1
ATOM 1681 C C . PRO A 1 209 ? 5.383 30.531 -18.977 1.00 45.81 209 PRO A C 1
ATOM 1683 O O . PRO A 1 209 ? 4.633 31.432 -19.349 1.00 45.81 209 PRO A O 1
ATOM 1686 N N . MET A 1 210 ? 5.937 30.520 -17.762 1.00 39.72 210 MET A N 1
ATOM 1687 C CA . MET A 1 210 ? 6.084 31.745 -16.995 1.00 39.72 210 MET A CA 1
ATOM 1688 C C . MET A 1 210 ? 6.946 32.657 -17.861 1.00 39.72 210 MET A C 1
ATOM 1690 O O . MET A 1 210 ? 8.139 32.410 -18.037 1.00 39.72 210 MET A O 1
ATOM 1694 N N . TYR A 1 211 ? 6.330 33.693 -18.426 1.00 36.94 211 TYR A N 1
ATOM 1695 C CA . TYR A 1 211 ? 7.062 34.876 -18.848 1.00 36.94 211 TYR A CA 1
ATOM 1696 C C . TYR A 1 211 ? 7.991 35.275 -17.692 1.00 36.94 211 TYR A C 1
ATOM 1698 O O . TYR A 1 211 ? 7.512 35.346 -16.554 1.00 36.94 211 TYR A O 1
ATOM 1706 N N . PRO A 1 212 ? 9.296 35.498 -17.925 1.00 41.03 212 PRO A N 1
ATOM 1707 C CA . PRO A 1 212 ? 10.174 35.949 -16.860 1.00 41.03 212 PRO A CA 1
ATOM 1708 C C . PRO A 1 212 ? 9.641 37.292 -16.358 1.00 41.03 212 PRO A C 1
ATOM 1710 O O . PRO A 1 212 ? 9.559 38.267 -17.107 1.00 41.03 212 PRO A O 1
ATOM 1713 N N . SER A 1 213 ? 9.213 37.330 -15.098 1.00 41.88 213 SER A N 1
ATOM 1714 C CA . SER A 1 213 ? 8.805 38.570 -14.457 1.00 41.88 213 SER A CA 1
ATOM 1715 C C . SER A 1 213 ? 10.035 39.474 -14.317 1.00 41.88 213 SER A C 1
ATOM 1717 O O . SER A 1 213 ? 11.077 39.076 -13.802 1.00 41.88 213 SER A O 1
ATOM 1719 N N . LEU A 1 214 ? 9.917 40.706 -14.813 1.00 35.91 214 LEU A N 1
ATOM 1720 C CA . LEU A 1 214 ? 10.976 41.721 -14.905 1.00 35.91 214 LEU A CA 1
ATOM 1721 C C . LEU A 1 214 ? 11.341 42.372 -13.553 1.00 35.91 214 LEU A C 1
ATOM 1723 O O . LEU A 1 214 ? 11.663 43.557 -13.502 1.00 35.91 214 LEU A O 1
ATOM 1727 N N . PHE A 1 215 ? 11.305 41.637 -12.440 1.00 36.06 215 PHE A N 1
ATOM 1728 C CA . PHE A 1 215 ? 11.589 42.210 -11.121 1.00 36.06 215 PHE A CA 1
ATOM 1729 C C . PHE A 1 215 ? 12.890 41.647 -10.531 1.00 36.06 215 PHE A C 1
ATOM 1731 O O . PHE A 1 215 ? 12.906 40.510 -10.056 1.00 36.06 215 PHE A O 1
ATOM 1738 N N . PRO A 1 216 ? 13.994 42.421 -10.513 1.00 38.19 216 PRO A N 1
ATOM 1739 C CA . PRO A 1 216 ? 15.226 41.989 -9.871 1.00 38.19 216 PRO A CA 1
ATOM 1740 C C . PRO A 1 216 ? 15.068 42.099 -8.350 1.00 38.19 216 PRO A C 1
ATOM 1742 O O . PRO A 1 216 ? 15.160 43.184 -7.770 1.00 38.19 216 PRO A O 1
ATOM 1745 N N . LEU A 1 217 ? 14.851 40.969 -7.673 1.00 38.97 217 LEU A N 1
ATOM 1746 C CA . LEU A 1 217 ? 14.951 40.911 -6.216 1.00 38.97 217 LEU A CA 1
ATOM 1747 C C . LEU A 1 217 ? 16.432 40.968 -5.816 1.00 38.97 217 LEU A C 1
ATOM 1749 O O . LEU A 1 217 ? 17.172 39.990 -5.895 1.00 38.97 217 LEU A O 1
ATOM 1753 N N . ARG A 1 218 ? 16.856 42.172 -5.415 1.00 39.19 218 ARG A N 1
ATOM 1754 C CA . ARG A 1 218 ? 18.163 42.487 -4.824 1.00 39.19 218 ARG A CA 1
ATOM 1755 C C . ARG A 1 218 ? 18.518 41.506 -3.701 1.00 39.19 218 ARG A C 1
ATOM 1757 O O . ARG A 1 218 ? 17.841 41.447 -2.678 1.00 39.19 218 ARG A O 1
ATOM 1764 N N . LEU A 1 219 ? 19.654 40.834 -3.859 1.00 36.75 219 LEU A N 1
ATOM 1765 C CA . LEU A 1 219 ? 20.320 40.044 -2.828 1.00 36.75 219 LEU A CA 1
ATOM 1766 C C . LEU A 1 219 ? 20.772 40.969 -1.673 1.00 36.75 219 LEU A C 1
ATOM 1768 O O . LEU A 1 219 ? 21.687 41.779 -1.836 1.00 36.75 219 LEU A O 1
ATOM 1772 N N . LYS A 1 220 ? 20.130 40.885 -0.501 1.00 34.50 220 LYS A N 1
ATOM 1773 C CA . LYS A 1 220 ? 20.612 41.531 0.733 1.00 34.50 220 LYS A CA 1
ATOM 1774 C C . LYS A 1 220 ? 21.726 40.669 1.341 1.00 34.50 220 LYS A C 1
ATOM 1776 O O . LYS A 1 220 ? 21.502 39.519 1.700 1.00 34.50 220 LYS A O 1
ATOM 1781 N N . ARG A 1 221 ? 22.928 41.244 1.429 1.00 35.94 221 ARG A N 1
ATOM 1782 C CA . ARG A 1 221 ? 24.119 40.682 2.092 1.00 35.94 221 ARG A CA 1
ATOM 1783 C C . ARG A 1 221 ? 23.880 40.535 3.616 1.00 35.94 221 ARG A C 1
ATOM 1785 O O . ARG A 1 221 ? 23.212 41.412 4.171 1.00 35.94 221 ARG A O 1
ATOM 1792 N N . PRO A 1 222 ? 24.419 39.508 4.303 1.00 33.44 222 PRO A N 1
ATOM 1793 C CA . PRO A 1 222 ? 24.267 39.358 5.754 1.00 33.44 222 PRO A CA 1
ATOM 1794 C C . PRO A 1 222 ? 25.161 40.335 6.535 1.00 33.44 222 PRO A C 1
ATOM 1796 O O . PRO A 1 222 ? 26.315 40.552 6.174 1.00 33.44 222 PRO A O 1
ATOM 1799 N N . TRP A 1 223 ? 24.619 40.902 7.614 1.00 28.11 223 TRP A N 1
ATOM 1800 C CA . TRP A 1 223 ? 25.350 41.655 8.638 1.00 28.11 223 TRP A CA 1
ATOM 1801 C C . TRP A 1 223 ? 25.995 40.692 9.653 1.00 28.11 223 TRP A C 1
ATOM 1803 O O . TRP A 1 223 ? 25.346 39.741 10.082 1.00 28.11 223 TRP A O 1
ATOM 1813 N N . HIS A 1 224 ? 27.234 40.966 10.076 1.00 33.97 224 HIS A N 1
ATOM 1814 C CA . HIS A 1 224 ? 27.907 40.325 11.219 1.00 33.97 224 HIS A CA 1
ATOM 1815 C C . HIS A 1 224 ? 27.989 41.306 12.411 1.00 33.97 224 HIS A C 1
ATOM 1817 O O . HIS A 1 224 ? 28.200 42.496 12.164 1.00 33.97 224 HIS A O 1
ATOM 1823 N N . PRO A 1 225 ? 27.864 40.857 13.680 1.00 35.69 225 PRO A N 1
ATOM 1824 C CA . PRO A 1 225 ? 28.047 41.716 14.851 1.00 35.69 225 PRO A CA 1
ATOM 1825 C C . PRO A 1 225 ? 29.396 41.510 15.579 1.00 35.69 225 PRO A C 1
ATOM 1827 O O . PRO A 1 225 ? 29.842 40.380 15.752 1.00 35.69 225 PRO A O 1
ATOM 1830 N N . GLY A 1 226 ? 29.947 42.623 16.093 1.00 28.81 226 GLY A N 1
ATOM 1831 C CA . GLY A 1 226 ? 30.995 42.721 17.134 1.00 28.81 226 GLY A CA 1
ATOM 1832 C C . GLY A 1 226 ? 32.442 42.716 16.612 1.00 28.81 226 GLY A C 1
ATOM 1833 O O . GLY A 1 226 ? 32.754 41.962 15.707 1.00 28.81 226 GLY A O 1
ATOM 1834 N N . SER A 1 227 ? 33.408 43.499 17.101 1.00 29.98 227 SER A N 1
ATOM 1835 C CA . SER A 1 227 ? 33.478 44.501 18.174 1.00 29.98 227 SER A CA 1
ATOM 1836 C C . SER A 1 227 ? 34.817 45.265 18.067 1.00 29.98 227 SER A C 1
ATOM 1838 O O . SER A 1 227 ? 35.820 44.693 17.660 1.00 29.98 227 SER A O 1
ATOM 1840 N N . SER A 1 228 ? 34.782 46.543 18.456 1.00 27.94 228 SER A N 1
ATOM 1841 C CA . SER A 1 228 ? 35.848 47.525 18.749 1.00 27.94 228 SER A CA 1
ATOM 1842 C C . SER A 1 228 ? 37.304 47.053 18.958 1.00 27.94 228 SER A C 1
ATOM 1844 O O . SER A 1 228 ? 37.570 46.280 19.874 1.00 27.94 228 SER A O 1
ATOM 1846 N N . SER A 1 229 ? 38.248 47.710 18.262 1.00 29.64 229 SER A N 1
ATOM 1847 C CA . SER A 1 229 ? 39.495 48.229 18.863 1.00 29.64 229 SER A CA 1
ATOM 1848 C C . SER A 1 229 ? 40.134 49.349 18.012 1.00 29.64 229 SER A C 1
ATOM 1850 O O . SER A 1 229 ? 40.729 49.100 16.971 1.00 29.64 229 SER A O 1
ATOM 1852 N N . LEU A 1 230 ? 39.917 50.581 18.476 1.00 30.30 230 LEU A N 1
ATOM 1853 C CA . LEU A 1 230 ? 40.774 51.779 18.524 1.00 30.30 230 LEU A CA 1
ATOM 1854 C C . LEU A 1 230 ? 42.028 51.960 17.622 1.00 30.30 230 LEU A C 1
ATOM 1856 O O . LEU A 1 230 ? 42.944 51.151 17.634 1.00 30.30 230 LEU A O 1
ATOM 1860 N N . LEU A 1 231 ? 42.095 53.196 17.085 1.00 27.05 231 LEU A N 1
ATOM 1861 C CA . LEU A 1 231 ? 43.253 54.107 16.921 1.00 27.05 231 LEU A CA 1
ATOM 1862 C C . LEU A 1 231 ? 44.376 53.755 15.922 1.00 27.05 231 LEU A C 1
ATOM 1864 O O . LEU A 1 231 ? 45.249 52.954 16.225 1.00 27.05 231 LEU A O 1
ATOM 1868 N N . ALA A 1 232 ? 44.440 54.499 14.804 1.00 28.98 232 ALA A N 1
ATOM 1869 C CA . ALA A 1 232 ? 45.434 55.569 14.559 1.00 28.98 232 ALA A CA 1
ATOM 1870 C C . ALA A 1 232 ? 45.488 55.985 13.066 1.00 28.98 232 ALA A C 1
ATOM 1872 O O . ALA A 1 232 ? 45.596 55.118 12.211 1.00 28.98 232 ALA A O 1
ATOM 1873 N N . GLU A 1 233 ? 45.442 57.309 12.816 1.00 27.03 233 GLU A N 1
ATOM 1874 C CA . GLU A 1 233 ? 46.218 58.083 11.808 1.00 27.03 233 GLU A CA 1
ATOM 1875 C C . GLU A 1 233 ? 46.166 57.683 10.303 1.00 27.03 233 GLU A C 1
ATOM 1877 O O . GLU A 1 233 ? 46.245 56.527 9.939 1.00 27.03 233 GLU A O 1
ATOM 1882 N N . MET A 1 234 ? 46.117 58.555 9.286 1.00 26.70 234 MET A N 1
ATOM 1883 C CA . MET A 1 234 ? 46.286 60.002 9.134 1.00 26.70 234 MET A CA 1
ATOM 1884 C C . MET A 1 234 ? 45.948 60.384 7.663 1.00 26.70 234 MET A C 1
ATOM 1886 O O . MET A 1 234 ? 46.038 59.538 6.777 1.00 26.70 234 MET A O 1
ATOM 1890 N N . LYS A 1 235 ? 45.737 61.689 7.420 1.00 29.86 235 LYS A N 1
ATOM 1891 C CA . LYS A 1 235 ? 45.883 62.460 6.152 1.00 29.86 235 LYS A CA 1
ATOM 1892 C C . LYS A 1 235 ? 44.694 62.623 5.181 1.00 29.86 235 LYS A C 1
ATOM 1894 O O . LYS A 1 235 ? 44.446 61.830 4.284 1.00 29.86 235 LYS A O 1
ATOM 1899 N N . GLN A 1 236 ? 44.066 63.795 5.338 1.00 27.77 236 GLN A N 1
ATOM 1900 C CA . GLN A 1 236 ? 43.829 64.855 4.338 1.00 27.77 236 GLN A CA 1
ATOM 1901 C C . GLN A 1 236 ? 44.459 64.653 2.942 1.00 27.77 236 GLN A C 1
ATOM 1903 O O . GLN A 1 236 ? 45.653 64.384 2.875 1.00 27.77 236 GLN A O 1
ATOM 1908 N N . VAL A 1 237 ? 43.720 64.964 1.867 1.00 28.36 237 VAL A N 1
ATOM 1909 C CA . VAL A 1 237 ? 43.922 66.158 1.009 1.00 28.36 237 VAL A CA 1
ATOM 1910 C C . VAL A 1 237 ? 42.624 66.425 0.229 1.00 28.36 237 VAL A C 1
ATOM 1912 O O . VAL A 1 237 ? 42.049 65.522 -0.369 1.00 28.36 237 VAL A O 1
ATOM 1915 N N . MET A 1 238 ? 42.181 67.682 0.281 1.00 27.86 238 MET A N 1
ATOM 1916 C CA . MET A 1 238 ? 41.123 68.287 -0.530 1.00 27.86 238 MET A CA 1
ATOM 1917 C C . MET A 1 238 ? 41.713 68.848 -1.828 1.00 27.86 238 MET A C 1
ATOM 1919 O O . MET A 1 238 ? 42.778 69.467 -1.781 1.00 27.86 238 MET A O 1
ATOM 1923 N N . ALA A 1 239 ? 40.961 68.734 -2.919 1.00 38.31 239 ALA A N 1
ATOM 1924 C CA . ALA A 1 239 ? 40.692 69.812 -3.870 1.00 38.31 239 ALA A CA 1
ATOM 1925 C C . ALA A 1 239 ? 39.345 69.517 -4.540 1.00 38.31 239 ALA A C 1
ATOM 1927 O O . ALA A 1 239 ? 39.143 68.342 -4.925 1.00 38.31 239 ALA A O 1
#

Sequence (239 aa):
MQDFTQQPPAQELIARDLHDVEWKFRHIFRGQPKRHLLTTGWSVFVSAKRLVAGDSVLFIWNEKNQLLLGIRRATRPQTVMPSSVLSSDSMHIGLLAAAAHAAATNSCFTVFYNPRASPSEFVIPLSKYVKAVFHTRISVGMRFRMLFETEESSVRRYMGTITGISDLDPVRWPNSHWRSVKVGWDESTAGERQPRVSLWEIEPLTTFPMYPSLFPLRLKRPWHPGSSSLLAEMKQVMA

InterPro domains:
  IPR003340 B3 DNA binding domain [PF02362] (7-74)
  IPR003340 B3 DNA binding domain [PS50863] (1-75)
  IPR003340 B3 DNA binding domain [SM01019] (4-75)
  IPR003340 B3 DNA binding domain [cd10017] (11-73)
  IPR010525 Auxin response factor domain [PF06507] (122-205)
  IPR015300 DNA-binding pseudobarrel domain superfamily [G3DSA:2.40.330.10] (1-75)
  IPR015300 DNA-binding pseudobarrel domain superfamily [SSF101936] (2-102)
  IPR044835 Auxin response factor [PTHR31384] (3-228)

Secondary structure (DSSP, 8-state):
---TTSSS-EEEEEEEETT--EEEEEEEEETTTTEEEE-TTHHHHHHHTT--TT-EEEEEE-TTS-EEEEEE-----------TTS-HHHHHHHHHHHHHHHHHHT--------TTT--S-SS--HHHHHIIIIIS---TT-EEEEEEE-TTS-EEEEEEEEEEE--S-TTTSTT--TT-EEEEES-TT-SS--SEE-GGG-EE---------------PPPP----------------